Protein AF-0000000080666773 (afdb_homodimer)

Nearest PDB structures (foldseek):
  6b3x-assembly1_A  TM=9.428E-01  e=1.384E-19  Homo sapiens
  8wcb-assembly1_B  TM=8.914E-01  e=7.107E-10  Homo sapiens
  6n9g-assembly1_D  TM=8.809E-01  e=1.109E-08  Mus musculus
  5yzg-assembly1_s  TM=8.608E-01  e=2.035E-07  Homo sapiens
  4lg8-assembly1_A  TM=8.375E-01  e=2.392E-07  Homo sapiens

Structure (mmCIF, N/CA/C/O backbone):
data_AF-0000000080666773-model_v1
#
loop_
_entity.id
_entity.type
_entity.pdbx_description
1 polymer 'Cleavage stimulation factor 50 kDa subunit'
#
loop_
_atom_site.group_PDB
_atom_site.id
_atom_site.type_symbol
_atom_site.label_atom_id
_atom_site.label_alt_id
_atom_site.label_comp_id
_atom_site.label_asym_id
_atom_site.label_entity_id
_atom_site.label_seq_id
_atom_site.pdbx_PDB_ins_code
_atom_site.Cartn_x
_atom_site.Cartn_y
_atom_site.Cartn_z
_atom_site.occupancy
_atom_site.B_iso_or_equiv
_atom_site.auth_seq_id
_atom_site.auth_comp_id
_atom_site.auth_asym_id
_atom_site.auth_atom_id
_atom_site.pdbx_PDB_model_num
ATOM 1 N N . VAL A 1 1 ? -6.68 5.816 0.283 1 89.88 1 VAL A N 1
ATOM 2 C CA . VAL A 1 1 ? -7.398 5.441 1.496 1 89.88 1 VAL A CA 1
ATOM 3 C C . VAL A 1 1 ? -6.543 4.492 2.33 1 89.88 1 VAL A C 1
ATOM 5 O O . VAL A 1 1 ? -5.91 3.578 1.791 1 89.88 1 VAL A O 1
ATOM 8 N N . HIS A 1 2 ? -6.414 4.742 3.605 1 94.5 2 HIS A N 1
ATOM 9 C CA . HIS A 1 2 ? -5.609 3.9 4.48 1 94.5 2 HIS A CA 1
ATOM 10 C C . HIS A 1 2 ? -6.203 3.836 5.883 1 94.5 2 HIS A C 1
ATOM 12 O O . HIS A 1 2 ? -6.629 4.855 6.43 1 94.5 2 HIS A O 1
ATOM 18 N N . TYR A 1 3 ? -6.211 2.594 6.484 1 95.44 3 TYR A N 1
ATOM 19 C CA . TYR A 1 3 ? -6.605 2.418 7.879 1 95.44 3 TYR A CA 1
ATOM 20 C C . TYR A 1 3 ? -5.438 2.713 8.812 1 95.44 3 TYR A C 1
ATOM 22 O O . TYR A 1 3 ? -4.273 2.521 8.445 1 95.44 3 TYR A O 1
ATOM 30 N N . SER A 1 4 ? -5.867 3.168 9.977 1 96.56 4 SER A N 1
ATOM 31 C CA . SER A 1 4 ? -4.891 3.107 11.055 1 96.56 4 SER A CA 1
ATOM 32 C C . SER A 1 4 ? -4.629 1.668 11.484 1 96.56 4 SER A C 1
ATOM 34 O O . SER A 1 4 ? -5.375 0.758 11.117 1 96.56 4 SER A O 1
ATOM 36 N N . GLU A 1 5 ? -3.549 1.467 12.188 1 92.31 5 GLU A N 1
ATOM 37 C CA . GLU A 1 5 ? -3.121 0.115 12.539 1 92.31 5 GLU A CA 1
ATOM 38 C C . GLU A 1 5 ? -4.219 -0.633 13.289 1 92.31 5 GLU A C 1
ATOM 40 O O . GLU A 1 5 ? -4.434 -1.825 13.055 1 92.31 5 GLU A O 1
ATOM 45 N N . ASN A 1 6 ? -4.953 0.018 14.172 1 92.25 6 ASN A N 1
ATOM 46 C CA . ASN A 1 6 ? -5.977 -0.645 14.969 1 92.25 6 ASN A CA 1
ATOM 47 C C . ASN A 1 6 ? -7.355 -0.512 14.328 1 92.25 6 ASN A C 1
ATOM 49 O O . ASN A 1 6 ? -8.367 -0.888 14.93 1 92.25 6 ASN A O 1
ATOM 53 N N . ALA A 1 7 ? -7.438 0.1 13.188 1 92.94 7 ALA A N 1
ATOM 54 C CA . ALA A 1 7 ? -8.625 0.213 12.344 1 92.94 7 ALA A CA 1
ATOM 55 C C . ALA A 1 7 ? -9.672 1.12 12.984 1 92.94 7 ALA A C 1
ATOM 57 O O . ALA A 1 7 ? -10.836 1.103 12.594 1 92.94 7 ALA A O 1
ATOM 58 N N . ARG A 1 8 ? -9.266 1.914 13.945 1 94.25 8 ARG A N 1
ATOM 59 C CA . ARG A 1 8 ? -10.203 2.83 14.586 1 94.25 8 ARG A CA 1
ATOM 60 C C . ARG A 1 8 ? -10.453 4.059 13.719 1 94.25 8 ARG A C 1
ATOM 62 O O . ARG A 1 8 ? -11.484 4.719 13.844 1 94.25 8 ARG A O 1
ATOM 69 N N . LEU A 1 9 ? -9.484 4.328 12.93 1 96.25 9 LEU A N 1
ATOM 70 C CA . LEU A 1 9 ? -9.586 5.441 11.992 1 96.25 9 LEU A CA 1
ATOM 71 C C . LEU A 1 9 ? -9.219 5 10.578 1 96.25 9 LEU A C 1
ATOM 73 O O . LEU A 1 9 ? -8.5 4.008 10.398 1 96.25 9 LEU A O 1
ATOM 77 N N . TYR A 1 10 ? -9.75 5.699 9.594 1 95.75 10 TYR A N 1
ATOM 78 C CA . TYR A 1 10 ? -9.188 5.633 8.25 1 95.75 10 TYR A CA 1
ATOM 79 C C . TYR A 1 10 ? -9.109 7.02 7.629 1 95.75 10 TYR A C 1
ATOM 81 O O . TYR A 1 10 ? -9.789 7.949 8.07 1 95.75 10 TYR A O 1
ATOM 89 N N . VAL A 1 11 ? -8.164 7.199 6.688 1 96.69 11 VAL A N 1
ATOM 90 C CA . VAL A 1 11 ? -7.891 8.484 6.055 1 96.69 11 VAL A CA 1
ATOM 91 C C . VAL A 1 11 ? -8.18 8.398 4.559 1 96.69 11 VAL A C 1
ATOM 93 O O . VAL A 1 11 ? -7.887 7.383 3.922 1 96.69 11 VAL A O 1
ATOM 96 N N . THR A 1 12 ? -8.789 9.383 4.02 1 94.31 12 THR A N 1
ATOM 97 C CA . THR A 1 12 ? -8.992 9.531 2.582 1 94.31 12 THR A CA 1
ATOM 98 C C . THR A 1 12 ? -8.383 10.836 2.082 1 94.31 12 THR A C 1
ATOM 100 O O . THR A 1 12 ? -8.352 11.828 2.811 1 94.31 12 THR A O 1
ATOM 103 N N . ALA A 1 13 ? -7.816 10.758 0.916 1 92.94 13 ALA A N 1
ATOM 104 C CA . ALA A 1 13 ? -7.293 11.945 0.245 1 92.94 13 ALA A CA 1
ATOM 105 C C . ALA A 1 13 ? -7.988 12.172 -1.096 1 92.94 13 ALA A C 1
ATOM 107 O O . ALA A 1 13 ? -8.266 11.219 -1.826 1 92.94 13 ALA A O 1
ATOM 108 N N . SER A 1 14 ? -8.297 13.414 -1.435 1 84.81 14 SER A N 1
ATOM 109 C CA . SER A 1 14 ? -9 13.75 -2.668 1 84.81 14 SER A CA 1
ATOM 110 C C . SER A 1 14 ? -8.086 14.477 -3.648 1 84.81 14 SER A C 1
ATOM 112 O O . SER A 1 14 ? -6.996 14.914 -3.279 1 84.81 14 SER A O 1
ATOM 114 N N . ARG A 1 15 ? -8.508 14.617 -4.844 1 83.06 15 ARG A N 1
ATOM 115 C CA . ARG A 1 15 ? -7.758 15.305 -5.895 1 83.06 15 ARG A CA 1
ATOM 116 C C . ARG A 1 15 ? -7.656 16.797 -5.609 1 83.06 15 ARG A C 1
ATOM 118 O O . ARG A 1 15 ? -6.703 17.453 -6.043 1 83.06 15 ARG A O 1
ATOM 125 N N . ASP A 1 16 ? -8.688 17.281 -4.871 1 82.94 16 ASP A N 1
ATOM 126 C CA . ASP A 1 16 ? -8.672 18.719 -4.559 1 82.94 16 ASP A CA 1
ATOM 127 C C . ASP A 1 16 ? -7.711 19.016 -3.41 1 82.94 16 ASP A C 1
ATOM 129 O O . ASP A 1 16 ? -7.566 20.172 -2.998 1 82.94 16 ASP A O 1
ATOM 133 N N . GLY A 1 17 ? -7.148 18.047 -2.822 1 88.56 17 GLY A N 1
ATOM 134 C CA . GLY A 1 17 ? -6.078 18.234 -1.856 1 88.56 17 GLY A CA 1
ATOM 135 C C . GLY A 1 17 ? -6.547 18.141 -0.417 1 88.56 17 GLY A C 1
ATOM 136 O O . GLY A 1 17 ? -5.777 18.391 0.511 1 88.56 17 GLY A O 1
ATOM 137 N N . ASP A 1 18 ? -7.836 17.766 -0.22 1 92.12 18 ASP A N 1
ATOM 138 C CA . ASP A 1 18 ? -8.305 17.594 1.151 1 92.12 18 ASP A CA 1
ATOM 139 C C . ASP A 1 18 ? -7.961 16.203 1.684 1 92.12 18 ASP A C 1
ATOM 141 O O . ASP A 1 18 ? -8 15.219 0.94 1 92.12 18 ASP A O 1
ATOM 145 N N . VAL A 1 19 ? -7.637 16.234 2.939 1 96.12 19 VAL A N 1
ATOM 146 C CA . VAL A 1 19 ? -7.438 14.992 3.672 1 96.12 19 VAL A CA 1
ATOM 147 C C . VAL A 1 19 ? -8.492 14.867 4.77 1 96.12 19 VAL A C 1
ATOM 149 O O . VAL A 1 19 ? -8.648 15.766 5.598 1 96.12 19 VAL A O 1
ATOM 152 N N . LYS A 1 20 ? -9.219 13.789 4.734 1 95.44 20 LYS A N 1
ATOM 153 C CA . LYS A 1 20 ? -10.289 13.57 5.703 1 95.44 20 LYS A CA 1
ATOM 154 C C . LYS A 1 20 ? -10 12.352 6.574 1 95.44 20 LYS A C 1
ATOM 156 O O . LYS A 1 20 ? -9.508 11.336 6.082 1 95.44 20 LYS A O 1
ATOM 161 N N . ILE A 1 21 ? -10.312 12.5 7.789 1 97.19 21 ILE A N 1
ATOM 162 C CA . ILE A 1 21 ? -10.188 11.422 8.766 1 97.19 21 ILE A CA 1
ATOM 163 C C . ILE A 1 21 ? -11.578 10.945 9.188 1 97.19 21 ILE A C 1
ATOM 165 O O . ILE A 1 21 ? -12.453 11.758 9.508 1 97.19 21 ILE A O 1
ATOM 169 N N . TRP A 1 22 ? -11.719 9.68 9.203 1 96.06 22 TRP A N 1
ATOM 170 C CA . TRP A 1 22 ? -13.008 9.07 9.492 1 96.06 22 TRP A CA 1
ATOM 171 C C . TRP A 1 22 ? -12.906 8.117 10.68 1 96.06 22 TRP A C 1
ATOM 173 O O . TRP A 1 22 ? -11.883 7.441 10.852 1 96.06 22 TRP A O 1
ATOM 183 N N . ASP A 1 23 ? -13.969 8.078 11.43 1 94.75 23 ASP A N 1
ATOM 184 C CA . ASP A 1 23 ? -14.086 7.082 12.492 1 94.75 23 ASP A CA 1
ATOM 185 C C . ASP A 1 23 ? -14.391 5.703 11.914 1 94.75 23 ASP A C 1
ATOM 187 O O . ASP A 1 23 ? -15.352 5.539 11.148 1 94.75 23 ASP A O 1
ATOM 191 N N . GLY A 1 24 ? -13.641 4.719 12.25 1 88.94 24 GLY A N 1
ATOM 192 C CA . GLY A 1 24 ? -13.758 3.389 11.672 1 88.94 24 GLY A CA 1
ATOM 193 C C . GLY A 1 24 ? -14.969 2.625 12.164 1 88.94 24 GLY A C 1
ATOM 194 O O . GLY A 1 24 ? -15.336 1.598 11.594 1 88.94 24 GLY A O 1
ATOM 195 N N . VAL A 1 25 ? -15.547 3.092 13.188 1 86.31 25 VAL A N 1
ATOM 196 C CA . VAL A 1 25 ? -16.703 2.41 13.766 1 86.31 25 VAL A CA 1
ATOM 197 C C . VAL A 1 25 ? -17.984 3.086 13.297 1 86.31 25 VAL A C 1
ATOM 199 O O . VAL A 1 25 ? -18.844 2.443 12.688 1 86.31 25 VAL A O 1
ATOM 202 N N . SER A 1 26 ? -18.109 4.348 13.398 1 88.56 26 SER A N 1
ATOM 203 C CA . SER A 1 26 ? -19.312 5.078 13.047 1 88.56 26 SER A CA 1
ATOM 204 C C . SER A 1 26 ? -19.312 5.492 11.578 1 88.56 26 SER A C 1
ATOM 206 O O . SER A 1 26 ? -20.344 5.879 11.023 1 88.56 26 SER A O 1
ATOM 208 N N . ASN A 1 27 ? -18.078 5.523 11.008 1 88.31 27 ASN A N 1
ATOM 209 C CA . ASN A 1 27 ? -17.828 5.934 9.633 1 88.31 27 ASN A CA 1
ATOM 210 C C . ASN A 1 27 ? -18.172 7.402 9.414 1 88.31 27 ASN A C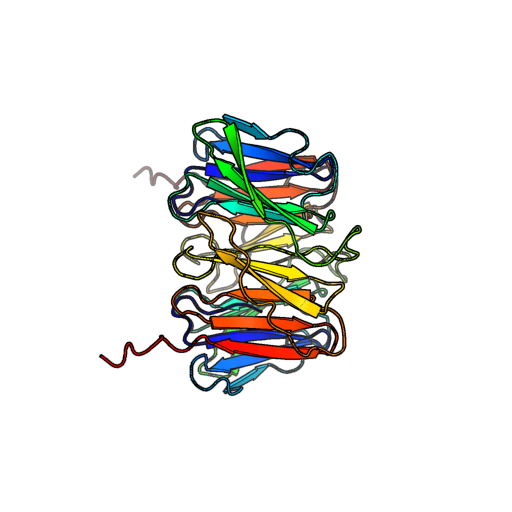 1
ATOM 212 O O . ASN A 1 27 ? -18.562 7.801 8.312 1 88.31 27 ASN A O 1
ATOM 216 N N . ARG A 1 28 ? -18.141 8.172 10.422 1 93.88 28 ARG A N 1
ATOM 217 C CA . ARG A 1 28 ? -18.297 9.617 10.312 1 93.88 28 ARG A CA 1
ATOM 218 C C . ARG A 1 28 ? -16.938 10.297 10.141 1 93.88 28 ARG A C 1
ATOM 220 O O . ARG A 1 28 ? -15.938 9.859 10.719 1 93.88 28 ARG A O 1
ATOM 227 N N . CYS A 1 29 ? -17.062 11.328 9.344 1 94 29 CYS A N 1
ATOM 228 C CA . CYS A 1 29 ? -15.859 12.148 9.211 1 94 29 CYS A CA 1
ATOM 229 C C . CYS A 1 29 ? -15.57 12.906 10.5 1 94 29 CYS A C 1
ATOM 231 O O . CYS A 1 29 ? -16.422 13.648 10.992 1 94 29 CYS A O 1
ATOM 233 N N . VAL A 1 30 ? -14.375 12.766 11.086 1 95.69 30 VAL A N 1
ATOM 234 C CA . VAL A 1 30 ? -14.094 13.359 12.391 1 95.69 30 VAL A CA 1
ATOM 235 C C . VAL A 1 30 ? -13.148 14.547 12.227 1 95.69 30 VAL A C 1
ATOM 237 O O . VAL A 1 30 ? -13.055 15.406 13.109 1 95.69 30 VAL A O 1
ATOM 240 N N . GLU A 1 31 ? -12.398 14.586 11.164 1 95.38 31 GLU A N 1
ATOM 241 C CA . GLU A 1 31 ? -11.469 15.688 10.914 1 95.38 31 GLU A CA 1
ATOM 242 C C . GLU A 1 31 ? -11.227 15.883 9.422 1 95.38 31 GLU A C 1
ATOM 244 O O . GLU A 1 31 ? -11.266 14.922 8.648 1 95.38 31 GLU A O 1
ATOM 249 N N . THR A 1 32 ? -11.062 17.141 9.016 1 94.56 32 THR A N 1
ATOM 250 C CA . THR A 1 32 ? -10.688 17.469 7.648 1 94.56 32 THR A CA 1
ATOM 251 C C . THR A 1 32 ? -9.523 18.453 7.629 1 94.56 32 THR A C 1
ATOM 253 O O . THR A 1 32 ? -9.57 19.484 8.289 1 94.56 32 THR A O 1
ATOM 256 N N . PHE A 1 33 ? -8.477 18.062 6.965 1 95.44 33 PHE A N 1
ATOM 257 C CA . PHE A 1 33 ? -7.406 19 6.625 1 95.44 33 PHE A CA 1
ATOM 258 C C . PHE A 1 33 ? -7.617 19.578 5.234 1 95.44 33 PHE A C 1
ATOM 260 O O . PHE A 1 33 ? -7.312 18.922 4.23 1 95.44 33 PHE A O 1
ATOM 267 N N . MET A 1 34 ? -8.07 20.812 5.211 1 92.81 34 MET A N 1
ATOM 268 C CA . MET A 1 34 ? -8.406 21.453 3.939 1 92.81 34 MET A CA 1
ATOM 269 C C . MET A 1 34 ? -7.148 21.891 3.197 1 92.81 34 MET A C 1
ATOM 271 O O . MET A 1 34 ? -6.219 22.422 3.807 1 92.81 34 MET A O 1
ATOM 275 N N . ARG A 1 35 ? -7.203 21.641 1.894 1 92.69 35 ARG A N 1
ATOM 276 C CA . ARG A 1 35 ? -6.09 22.031 1.038 1 92.69 35 ARG A CA 1
ATOM 277 C C . ARG A 1 35 ? -4.754 21.719 1.694 1 92.69 35 ARG A C 1
ATOM 279 O O . A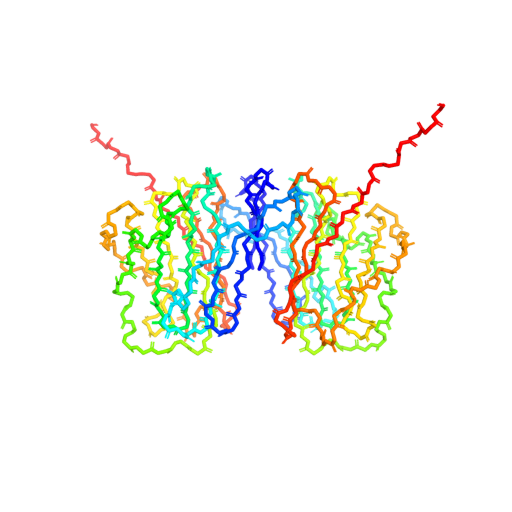RG A 1 35 ? -3.891 22.594 1.81 1 92.69 35 ARG A O 1
ATOM 286 N N . ALA A 1 36 ? -4.613 20.469 2.141 1 94.81 36 ALA A N 1
ATOM 287 C CA . ALA A 1 36 ? -3.463 20.031 2.926 1 94.81 36 ALA A CA 1
ATOM 288 C C . ALA A 1 36 ? -2.158 20.312 2.188 1 94.81 36 ALA A C 1
ATOM 290 O O . ALA A 1 36 ? -1.108 20.484 2.812 1 94.81 36 ALA A O 1
ATOM 291 N N . HIS A 1 37 ? -2.244 20.344 0.895 1 93.38 37 HIS A N 1
ATOM 292 C CA . HIS A 1 37 ? -1.086 20.656 0.069 1 93.38 37 HIS A CA 1
ATOM 293 C C . HIS A 1 37 ? -1.389 21.812 -0.881 1 93.38 37 HIS A C 1
ATOM 295 O O . HIS A 1 37 ? -1.044 21.766 -2.064 1 93.38 37 HIS A O 1
ATOM 301 N N . ASP A 1 38 ? -2.1 22.797 -0.385 1 91.25 38 ASP A N 1
ATOM 302 C CA . ASP A 1 38 ? -2.408 24.062 -1.062 1 91.25 38 ASP A CA 1
ATOM 303 C C . ASP A 1 38 ? -3.084 23.812 -2.408 1 91.25 38 ASP A C 1
ATOM 305 O O . ASP A 1 38 ? -2.758 24.453 -3.404 1 91.25 38 ASP A O 1
ATOM 309 N N . GLY A 1 39 ? -3.873 22.766 -2.459 1 89.94 39 GLY A N 1
ATOM 310 C CA . GLY A 1 39 ? -4.664 22.484 -3.645 1 89.94 39 GLY A CA 1
ATOM 311 C C . GLY A 1 39 ? -4.023 21.469 -4.566 1 89.94 39 GLY A C 1
ATOM 312 O O . GLY A 1 39 ? -4.668 20.969 -5.492 1 89.94 39 GLY A O 1
ATOM 313 N N . SER A 1 40 ? -2.756 21.188 -4.371 1 90.06 40 SER A N 1
ATOM 314 C CA . SER A 1 40 ? -2.104 20.141 -5.156 1 90.06 40 SER A CA 1
ATOM 315 C C . SER A 1 40 ? -2.656 18.766 -4.809 1 90.06 40 SER A C 1
ATOM 317 O O . SER A 1 40 ? -3.033 18.5 -3.662 1 90.06 40 SER A O 1
ATOM 319 N N . PRO A 1 41 ? -2.768 17.859 -5.793 1 90.69 41 PRO A N 1
ATOM 320 C CA . PRO A 1 41 ? -3.219 16.5 -5.492 1 90.69 41 PRO A CA 1
ATOM 321 C C . PRO A 1 41 ? -2.348 15.812 -4.441 1 90.69 41 PRO A C 1
ATOM 323 O O . PRO A 1 41 ? -1.125 15.977 -4.441 1 90.69 41 PRO A O 1
ATOM 326 N N . ILE A 1 42 ? -3.053 15.016 -3.615 1 93.12 42 ILE A N 1
ATOM 327 C CA . ILE A 1 42 ? -2.371 14.242 -2.584 1 93.12 42 ILE A CA 1
ATOM 328 C C . ILE A 1 42 ? -1.87 12.93 -3.176 1 93.12 42 ILE A C 1
ATOM 330 O O . ILE A 1 42 ? -2.6 12.25 -3.902 1 93.12 42 ILE A O 1
ATOM 334 N N . CYS A 1 43 ? -0.625 12.578 -2.91 1 91.75 43 CYS A N 1
ATOM 335 C CA . CYS A 1 43 ? -0.041 11.328 -3.387 1 91.75 43 CYS A CA 1
ATOM 336 C C . CYS A 1 43 ? -0.195 10.227 -2.35 1 91.75 43 CYS A C 1
ATOM 338 O O . CYS A 1 43 ? -0.421 9.07 -2.699 1 91.75 43 CYS A O 1
ATOM 340 N N . SER A 1 44 ? -0.069 10.562 -1.173 1 94.06 44 SER A N 1
ATOM 341 C CA . SER A 1 44 ? -0.224 9.57 -0.114 1 94.06 44 SER A CA 1
ATOM 342 C C . SER A 1 44 ? -0.661 10.219 1.194 1 94.06 44 SER A C 1
ATOM 344 O O . SER A 1 44 ? -0.378 11.398 1.434 1 94.06 44 SER A O 1
ATOM 346 N N . ALA A 1 45 ? -1.384 9.508 2 1 96.69 45 ALA A N 1
ATOM 347 C CA . ALA A 1 45 ? -1.804 9.836 3.359 1 96.69 45 ALA A CA 1
ATOM 348 C C . ALA A 1 45 ? -1.836 8.594 4.242 1 96.69 45 ALA A C 1
ATOM 350 O O . ALA A 1 45 ? -2.566 7.641 3.959 1 96.69 45 ALA A O 1
ATOM 351 N N . LYS A 1 46 ? -1.035 8.594 5.234 1 96.69 46 LYS A N 1
ATOM 352 C CA . LYS A 1 46 ? -0.944 7.414 6.09 1 96.69 46 LYS A CA 1
ATOM 353 C C . LYS A 1 46 ? -0.788 7.809 7.555 1 96.69 46 LYS A C 1
ATOM 355 O O . LYS A 1 46 ? -0.129 8.805 7.867 1 96.69 46 LYS A O 1
ATOM 360 N N . PHE A 1 47 ? -1.327 6.941 8.414 1 97.69 47 PHE A N 1
ATOM 361 C CA . PHE A 1 47 ? -1.197 7.148 9.852 1 97.69 47 PHE A CA 1
ATOM 362 C C . PHE A 1 47 ? 0.179 6.715 10.344 1 97.69 47 PHE A C 1
ATOM 364 O O . PHE A 1 47 ? 0.774 5.785 9.789 1 97.69 47 PHE A O 1
ATOM 371 N N . THR A 1 48 ? 0.632 7.41 11.375 1 97.62 48 THR A N 1
ATOM 372 C CA . THR A 1 48 ? 1.672 6.789 12.188 1 97.62 48 THR A CA 1
ATOM 373 C C . THR A 1 48 ? 1.132 5.555 12.906 1 97.62 48 THR A C 1
ATOM 375 O O . THR A 1 48 ? -0.083 5.363 12.992 1 97.62 48 THR A O 1
ATOM 378 N N . LYS A 1 49 ? 2.012 4.75 13.398 1 95.19 49 LYS A N 1
ATOM 379 C CA . LYS A 1 49 ? 1.629 3.506 14.055 1 95.19 49 LYS A CA 1
ATOM 380 C C . LYS A 1 49 ? 0.739 3.773 15.266 1 95.19 49 LYS A C 1
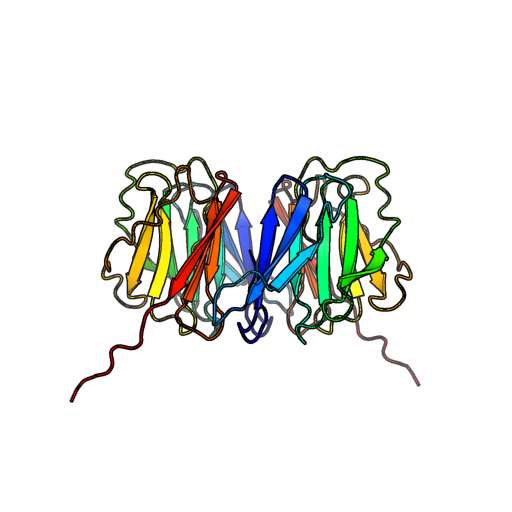ATOM 382 O O . LYS A 1 49 ? -0.206 3.025 15.523 1 95.19 49 LYS A O 1
ATOM 387 N N . ASN A 1 50 ? 0.99 4.781 15.992 1 95.38 50 ASN A N 1
ATOM 388 C CA . ASN A 1 50 ? 0.23 5.09 17.203 1 95.38 50 ASN A CA 1
ATOM 389 C C . ASN A 1 50 ? -1.088 5.785 16.875 1 95.38 50 ASN A C 1
ATOM 391 O O . ASN A 1 50 ? -1.889 6.059 17.766 1 95.38 50 ASN A O 1
ATOM 395 N N . GLY A 1 51 ? -1.276 6.137 15.617 1 96.06 51 GLY A N 1
ATOM 396 C CA . GLY A 1 51 ? -2.543 6.68 15.148 1 96.06 51 GLY A CA 1
ATOM 397 C C . GLY A 1 51 ? -2.723 8.148 15.492 1 96.06 51 GLY A C 1
ATOM 398 O O . GLY A 1 51 ? -3.816 8.695 15.336 1 96.06 51 GLY A O 1
ATOM 399 N N . LYS A 1 52 ? -1.688 8.852 15.891 1 96.62 52 LYS A N 1
ATOM 400 C CA . LYS A 1 52 ? -1.818 10.219 16.375 1 96.62 52 LYS A CA 1
ATOM 401 C C . LYS A 1 52 ? -1.501 11.219 15.258 1 96.62 52 LYS A C 1
ATOM 403 O O . LYS A 1 52 ? -1.872 12.391 15.352 1 96.62 52 LYS A O 1
ATOM 408 N N . TYR A 1 53 ? -0.769 10.812 14.273 1 97.56 53 TYR A N 1
ATOM 409 C CA . TYR A 1 53 ? -0.333 11.711 13.211 1 97.56 53 TYR A CA 1
ATOM 410 C C . TYR A 1 53 ? -0.613 11.117 11.836 1 97.56 53 TYR A C 1
ATOM 412 O O . TYR A 1 53 ? -0.769 9.898 11.703 1 97.56 53 TYR A O 1
ATOM 420 N N . ILE A 1 54 ? -0.662 11.977 10.844 1 98.06 54 ILE A N 1
ATOM 421 C CA . ILE A 1 54 ? -0.794 11.586 9.445 1 98.06 54 ILE A CA 1
ATOM 422 C C . ILE A 1 54 ? 0.353 12.18 8.633 1 98.06 54 ILE A C 1
ATOM 424 O O . ILE A 1 54 ? 0.632 13.383 8.727 1 98.06 54 ILE A O 1
ATOM 428 N N . LEU A 1 55 ? 1.029 11.344 7.93 1 97.88 55 LEU A N 1
ATOM 429 C CA . LEU A 1 55 ? 2.045 11.773 6.973 1 97.88 55 LEU A CA 1
ATOM 430 C C . LEU A 1 55 ? 1.454 11.898 5.574 1 97.88 55 LEU A C 1
ATOM 432 O O . LEU A 1 55 ? 0.883 10.938 5.051 1 97.88 55 LEU A O 1
ATOM 436 N N . THR A 1 56 ? 1.529 13.055 4.984 1 96.62 56 THR A N 1
ATOM 437 C CA . THR A 1 56 ? 1.009 13.242 3.633 1 96.62 56 THR A CA 1
ATOM 438 C C . THR A 1 56 ? 2.125 13.648 2.674 1 96.62 56 THR A C 1
ATOM 440 O O . THR A 1 56 ? 3.109 14.266 3.086 1 96.62 56 THR A O 1
ATOM 443 N N . SER A 1 57 ? 2.041 13.227 1.494 1 93.94 57 SER A N 1
ATOM 444 C CA . SER A 1 57 ? 2.852 13.727 0.387 1 93.94 57 SER A CA 1
ATOM 445 C C . SER A 1 57 ? 1.979 14.203 -0.766 1 93.94 57 SER A C 1
ATOM 447 O O . SER A 1 57 ? 0.878 13.695 -0.975 1 93.94 57 SER A O 1
ATOM 449 N N . GLY A 1 58 ? 2.469 15.195 -1.516 1 91.31 58 GLY A N 1
ATOM 450 C CA . GLY A 1 58 ? 1.721 15.758 -2.629 1 91.31 58 GLY A CA 1
ATOM 451 C C . GLY A 1 58 ? 2.543 15.883 -3.896 1 91.31 58 GLY A C 1
ATOM 452 O O . GLY A 1 58 ? 3.76 15.695 -3.875 1 91.31 58 GLY A O 1
ATOM 453 N N . MET A 1 59 ? 1.809 16.203 -4.949 1 89.12 59 MET A N 1
ATOM 454 C CA . MET A 1 59 ? 2.459 16.438 -6.234 1 89.12 59 MET A CA 1
ATOM 455 C C . MET A 1 59 ? 3.299 17.703 -6.191 1 89.12 59 MET A C 1
ATOM 457 O O . MET A 1 59 ? 4.102 17.953 -7.094 1 89.12 59 MET A O 1
ATOM 461 N N . ASP A 1 60 ? 3.176 18.5 -5.16 1 86.31 60 ASP A N 1
ATOM 462 C CA . ASP A 1 60 ? 4.016 19.672 -4.941 1 86.31 60 ASP A CA 1
ATOM 463 C C . ASP A 1 60 ? 5.387 19.281 -4.402 1 86.31 60 ASP A C 1
ATOM 465 O O . ASP A 1 60 ? 6.227 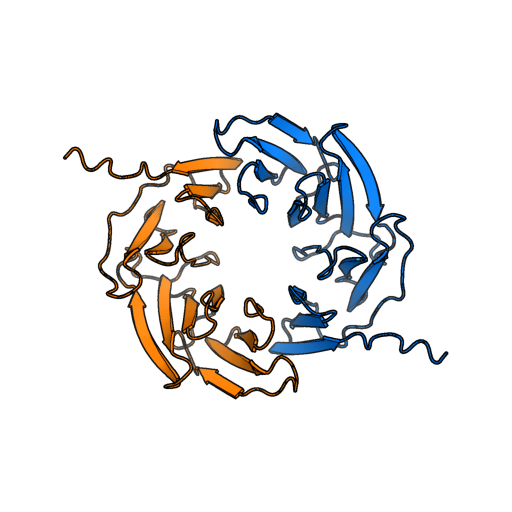20.141 -4.133 1 86.31 60 ASP A O 1
ATOM 469 N N . CYS A 1 61 ? 5.66 18 -4.16 1 88.06 61 CYS A N 1
ATOM 470 C CA . CYS A 1 61 ? 6.922 17.438 -3.693 1 88.06 61 CYS A CA 1
ATOM 471 C C . CYS A 1 61 ? 7.168 17.797 -2.232 1 88.06 61 CYS A C 1
ATOM 473 O O . CYS A 1 61 ? 8.32 17.891 -1.799 1 88.06 61 CYS A O 1
ATOM 475 N N . ILE A 1 62 ? 6.141 18.016 -1.554 1 90.94 62 ILE A N 1
ATOM 476 C CA . ILE A 1 62 ? 6.238 18.344 -0.136 1 90.94 62 ILE A CA 1
ATOM 477 C C . ILE A 1 62 ? 5.652 17.203 0.698 1 90.94 62 ILE A C 1
ATOM 479 O O . ILE A 1 62 ? 4.629 16.625 0.334 1 90.94 62 ILE A O 1
ATOM 483 N N . VAL A 1 63 ? 6.34 16.938 1.775 1 94.5 63 VAL A N 1
ATOM 484 C CA . VAL A 1 63 ? 5.836 16 2.768 1 94.5 63 VAL A CA 1
ATOM 485 C C . VAL A 1 63 ? 5.477 16.75 4.051 1 94.5 63 VAL A C 1
ATOM 487 O O . VAL A 1 63 ? 6.223 17.625 4.492 1 94.5 63 VAL A O 1
ATOM 490 N N . LYS A 1 64 ? 4.355 16.422 4.559 1 96.19 64 LYS A N 1
ATOM 491 C CA . LYS A 1 64 ? 3.885 17.094 5.762 1 96.19 64 LYS A CA 1
ATOM 492 C C . LYS A 1 64 ? 3.436 16.094 6.82 1 96.19 64 LYS A C 1
ATOM 494 O O . LYS A 1 64 ? 2.906 15.031 6.488 1 96.19 64 LYS A O 1
ATOM 499 N N . LEU A 1 65 ? 3.658 16.484 8.047 1 97.88 65 LEU A N 1
ATOM 500 C CA . LEU A 1 65 ? 3.15 15.75 9.195 1 97.88 65 LEU A CA 1
ATOM 501 C C . LEU A 1 65 ? 2.049 16.531 9.906 1 97.88 65 LEU A C 1
ATOM 503 O O . LEU A 1 65 ? 2.258 17.672 10.312 1 97.88 65 LEU A O 1
ATOM 507 N N . TRP A 1 66 ? 0.927 15.898 10.055 1 98 66 TRP A N 1
ATOM 508 C CA . TRP A 1 66 ? -0.244 16.516 10.672 1 98 66 TRP A CA 1
ATOM 509 C C . TRP A 1 66 ? -0.544 15.883 12.023 1 98 66 TRP A C 1
ATOM 511 O O . TRP A 1 66 ? -0.475 14.656 12.172 1 98 66 TRP A O 1
ATOM 521 N N . GLU A 1 67 ? -0.908 16.672 12.984 1 97.56 67 GLU A N 1
ATOM 522 C CA . GLU A 1 67 ? -1.336 16.172 14.289 1 97.56 67 GLU A CA 1
ATOM 523 C C . GLU A 1 67 ? -2.857 16.172 14.406 1 97.56 67 GLU A C 1
ATOM 525 O O . GLU A 1 67 ? -3.506 17.203 14.219 1 97.56 67 GLU A O 1
ATOM 530 N N . LEU A 1 68 ? -3.398 15.039 14.781 1 96.94 68 LEU A N 1
ATOM 531 C CA . LEU A 1 68 ? -4.848 14.875 14.781 1 96.94 68 LEU A CA 1
ATOM 532 C C . LEU A 1 68 ? -5.48 15.617 15.953 1 96.94 68 LEU A C 1
ATOM 534 O O . LEU A 1 68 ? -6.535 16.234 15.812 1 96.94 68 LEU A O 1
ATOM 538 N N . SER A 1 69 ? -4.852 15.539 17.078 1 95.69 69 SER A N 1
ATOM 539 C CA . SER A 1 69 ? -5.441 16.109 18.281 1 95.69 69 SER A CA 1
ATOM 540 C C . SER A 1 69 ? -5.59 17.625 18.172 1 95.69 69 SER A C 1
ATOM 542 O O . SER A 1 69 ? -6.523 18.203 18.719 1 95.69 69 SER A O 1
ATOM 544 N N . THR A 1 70 ? -4.73 18.297 17.406 1 95 70 THR A N 1
ATOM 545 C CA . THR A 1 70 ? -4.758 19.75 17.297 1 95 70 THR A CA 1
ATOM 546 C C . THR A 1 70 ? -5.246 20.188 15.922 1 95 70 THR A C 1
ATOM 548 O O . THR A 1 70 ? -5.48 21.375 15.68 1 95 70 THR A O 1
ATOM 551 N N . ASN A 1 71 ? -5.402 19.203 15.008 1 92.88 71 ASN A N 1
ATOM 552 C CA . ASN A 1 71 ? -5.812 19.469 13.625 1 92.88 71 ASN A CA 1
ATOM 553 C C . ASN A 1 71 ? -4.883 20.469 12.945 1 92.88 71 ASN A C 1
ATOM 555 O O . ASN A 1 71 ? -5.344 21.391 12.289 1 92.88 71 ASN A O 1
ATOM 559 N N . ARG A 1 72 ? -3.578 20.344 13.156 1 94.88 72 ARG A N 1
ATOM 560 C CA . ARG A 1 72 ? -2.607 21.266 12.578 1 94.88 72 ARG A CA 1
ATOM 561 C C . ARG A 1 72 ? -1.47 20.516 11.898 1 94.88 72 ARG A C 1
ATOM 563 O O . ARG A 1 72 ? -1.164 19.375 12.266 1 94.88 72 ARG A O 1
ATOM 570 N N . CYS A 1 73 ? -0.948 21.234 10.93 1 96.69 73 CYS A N 1
ATOM 571 C CA . CYS A 1 73 ? 0.301 20.75 10.359 1 96.69 73 CYS A CA 1
ATOM 572 C C . CYS A 1 73 ? 1.461 20.953 11.32 1 96.69 73 CYS A C 1
ATOM 574 O O . CYS A 1 73 ? 1.8 22.078 11.672 1 96.69 73 CYS A O 1
ATOM 576 N N . LEU A 1 74 ? 2.041 19.922 11.781 1 96.69 74 LEU A N 1
ATOM 577 C CA . LEU A 1 74 ? 3.092 19.984 12.797 1 96.69 74 LEU A CA 1
ATOM 578 C C . LEU A 1 74 ? 4.453 20.219 12.148 1 96.69 74 LEU A C 1
ATOM 580 O O . LEU A 1 74 ? 5.258 21 12.648 1 96.69 74 LEU A O 1
ATOM 584 N N . ILE A 1 75 ? 4.77 19.547 11.086 1 96.12 75 ILE A N 1
ATOM 585 C CA . ILE A 1 75 ? 6.078 19.625 10.445 1 96.12 75 ILE A CA 1
ATOM 586 C C . ILE A 1 75 ? 5.902 19.641 8.922 1 96.12 75 ILE A C 1
ATOM 588 O O . ILE A 1 75 ? 5.066 18.922 8.375 1 96.12 75 ILE A O 1
ATOM 592 N N . VAL A 1 76 ? 6.621 20.484 8.242 1 94.44 76 VAL A N 1
ATOM 593 C CA . VAL A 1 76 ? 6.801 20.453 6.797 1 94.44 76 VAL A CA 1
ATOM 594 C C . VAL A 1 76 ? 8.219 20 6.461 1 94.44 76 VAL A C 1
ATOM 596 O O . VAL A 1 76 ? 9.195 20.625 6.875 1 94.44 76 VAL A O 1
ATOM 599 N N . TYR A 1 77 ? 8.289 18.859 5.816 1 92.25 77 TYR A N 1
ATOM 600 C CA . TYR A 1 77 ? 9.586 18.359 5.383 1 92.25 77 TYR A CA 1
ATOM 601 C C . TYR A 1 77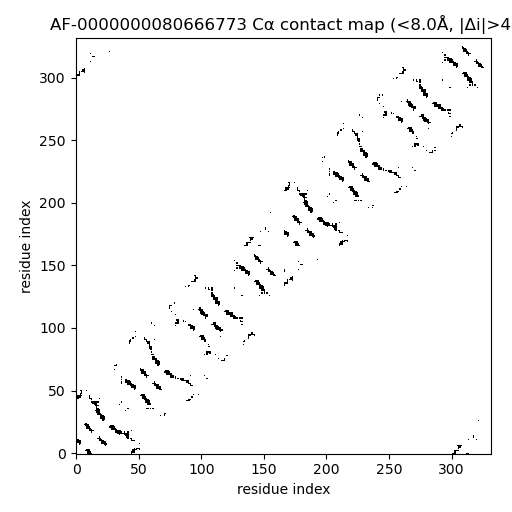 ? 9.961 18.906 4.016 1 92.25 77 TYR A C 1
ATOM 603 O O . TYR A 1 77 ? 9.383 18.516 2.998 1 92.25 77 TYR A O 1
ATOM 611 N N . THR A 1 78 ? 10.797 19.922 4.059 1 77.94 78 THR A N 1
ATOM 612 C CA . THR A 1 78 ? 11.156 20.594 2.82 1 77.94 78 THR A CA 1
ATOM 613 C C . THR A 1 78 ? 12.562 20.219 2.373 1 77.94 78 THR A C 1
ATOM 615 O O . THR A 1 78 ? 13.344 19.688 3.164 1 77.94 78 THR A O 1
ATOM 618 N N . GLY A 1 79 ? 12.836 20.516 1.165 1 65.31 79 GLY A N 1
ATOM 619 C CA . GLY A 1 79 ? 14.195 20.359 0.667 1 65.31 79 GLY A CA 1
ATOM 620 C C . GLY A 1 79 ? 14.359 19.203 -0.297 1 65.31 79 GLY A C 1
ATOM 621 O O . GLY A 1 79 ? 15.477 18.844 -0.661 1 65.31 79 GLY A O 1
ATOM 622 N N . ALA A 1 80 ? 13.336 18.453 -0.319 1 61.88 80 ALA A N 1
ATOM 623 C CA . ALA A 1 80 ? 13.484 17.625 -1.504 1 61.88 80 ALA A CA 1
ATOM 624 C C . ALA A 1 80 ? 13.758 18.469 -2.744 1 61.88 80 ALA A C 1
ATOM 626 O O . ALA A 1 80 ? 13.391 19.641 -2.797 1 61.88 80 ALA A O 1
ATOM 627 N N . GLY A 1 81 ? 14.945 18.5 -3.262 1 57.84 81 GLY A N 1
ATOM 628 C CA . GLY A 1 81 ? 15.477 19.328 -4.332 1 57.84 81 GLY A CA 1
ATOM 629 C C . GLY A 1 81 ? 14.414 19.844 -5.277 1 57.84 81 GLY A C 1
ATOM 630 O O . GLY A 1 81 ? 14.719 20.578 -6.219 1 57.84 81 GLY A O 1
ATOM 631 N N . ALA A 1 82 ? 13.25 19.281 -5.332 1 53.94 82 ALA A N 1
ATOM 632 C CA . ALA A 1 82 ? 12.484 19.672 -6.516 1 53.94 82 ALA A CA 1
ATOM 633 C C . ALA A 1 82 ? 11.68 20.938 -6.258 1 53.94 82 ALA A C 1
ATOM 635 O O . ALA A 1 82 ? 10.836 20.984 -5.359 1 53.94 82 ALA A O 1
ATOM 636 N N . THR A 1 83 ? 12.344 21.969 -6.516 1 56.06 83 THR A N 1
ATOM 637 C CA . THR A 1 83 ? 11.57 23.141 -6.91 1 56.06 83 THR A CA 1
ATOM 638 C C . THR A 1 83 ? 10.719 22.844 -8.141 1 56.06 83 THR A C 1
ATOM 640 O O . THR A 1 83 ? 11.219 22.328 -9.141 1 56.06 83 THR A O 1
ATOM 643 N N . GLY A 1 84 ? 9.461 22.422 -7.98 1 60.56 84 GLY A N 1
ATOM 644 C CA . GLY A 1 84 ? 8.477 22.219 -9.031 1 60.56 84 GLY A CA 1
ATOM 645 C C . GLY A 1 84 ? 7.73 20.906 -8.898 1 60.56 84 GLY A C 1
ATOM 646 O O . GLY A 1 84 ? 8.094 20.062 -8.078 1 60.56 84 GLY A O 1
ATOM 647 N N . GLY A 1 85 ? 6.527 20.734 -9.469 1 68.94 85 GLY A N 1
ATOM 648 C CA . GLY A 1 85 ? 5.547 19.672 -9.484 1 68.94 85 GLY A CA 1
ATOM 649 C C . GLY A 1 85 ? 6.113 18.344 -9.969 1 68.94 85 GLY A C 1
ATOM 650 O O . GLY A 1 85 ? 7.113 18.312 -10.688 1 68.94 85 GLY A O 1
ATOM 651 N N . MET A 1 86 ? 5.883 17.219 -9.32 1 78.06 86 MET A N 1
ATOM 652 C CA . MET A 1 86 ? 6.215 15.867 -9.766 1 78.06 86 MET A CA 1
ATOM 653 C C . MET A 1 86 ? 5.305 15.43 -10.906 1 78.06 86 MET A C 1
ATOM 655 O O . MET A 1 86 ? 4.184 15.93 -11.047 1 78.06 86 MET A O 1
ATOM 659 N N . GLU A 1 87 ? 5.953 14.641 -11.812 1 82.06 87 GLU A N 1
ATOM 660 C CA . GLU A 1 87 ? 5.148 14.07 -12.883 1 82.06 87 GLU A CA 1
ATOM 661 C C . GLU A 1 87 ? 4.43 12.805 -12.422 1 82.06 87 GLU A C 1
ATOM 663 O O . GLU A 1 87 ? 3.381 12.453 -12.969 1 82.06 87 GLU A O 1
ATOM 668 N N . ASN A 1 88 ? 5.066 12.234 -11.492 1 82.75 88 ASN A N 1
ATOM 669 C CA . ASN A 1 88 ? 4.504 10.977 -11.016 1 82.75 88 ASN A CA 1
ATOM 670 C C . ASN A 1 88 ? 4.164 11.039 -9.531 1 82.75 88 ASN A C 1
ATOM 672 O O . ASN A 1 88 ? 4.809 11.758 -8.773 1 82.75 88 ASN A O 1
ATOM 676 N N . LEU A 1 89 ? 3.1 10.25 -9.203 1 82.31 89 LEU A N 1
ATOM 677 C CA . LEU A 1 89 ? 2.734 10.156 -7.797 1 82.31 89 LEU A CA 1
ATOM 678 C C . LEU A 1 89 ? 3.816 9.422 -7.004 1 82.31 89 LEU A C 1
ATOM 680 O O . LEU A 1 89 ? 4.258 8.344 -7.398 1 82.31 89 LEU A O 1
ATOM 684 N N . GLN A 1 90 ? 4.297 10.125 -5.922 1 88.06 90 GLN A N 1
ATOM 685 C CA . GLN A 1 90 ? 5.27 9.492 -5.031 1 88.06 90 GLN A CA 1
ATOM 686 C C . GLN A 1 90 ? 4.738 9.414 -3.604 1 88.06 90 GLN A C 1
ATOM 688 O O . GLN A 1 90 ? 4.18 10.383 -3.088 1 88.06 90 GLN A O 1
ATOM 693 N N . ASN A 1 91 ? 4.926 8.258 -3.059 1 91.94 91 ASN A N 1
ATOM 694 C CA . ASN A 1 91 ? 4.504 8.062 -1.675 1 91.94 91 ASN A CA 1
ATOM 695 C C . ASN A 1 91 ? 5.629 8.383 -0.695 1 91.94 91 ASN A C 1
ATOM 697 O O . ASN A 1 91 ? 6.793 8.078 -0.961 1 91.94 91 ASN A O 1
ATOM 701 N N . ALA A 1 92 ? 5.289 9.008 0.399 1 94.56 92 ALA A N 1
ATOM 702 C CA . ALA A 1 92 ? 6.188 9.156 1.54 1 94.56 92 ALA A CA 1
ATOM 703 C C . ALA A 1 92 ? 5.941 8.062 2.578 1 94.56 92 ALA A C 1
ATOM 705 O O . ALA A 1 92 ? 4.836 7.527 2.678 1 94.56 92 ALA A O 1
ATOM 706 N N . SER A 1 93 ? 6.957 7.75 3.277 1 95.75 93 SER A N 1
ATOM 707 C CA . SER A 1 93 ? 6.809 6.73 4.312 1 95.75 93 SER A CA 1
ATOM 708 C C . SER A 1 93 ? 7.766 6.977 5.473 1 95.75 93 SER A C 1
ATOM 710 O O . SER A 1 93 ? 8.836 7.566 5.289 1 95.75 93 SER A O 1
ATOM 712 N N . PHE A 1 94 ? 7.332 6.477 6.629 1 96.75 94 PHE A N 1
ATOM 713 C CA . PHE A 1 94 ? 8.266 6.336 7.738 1 96.75 94 PHE A CA 1
ATOM 714 C C . PHE A 1 94 ? 9.148 5.109 7.555 1 96.75 94 PHE A C 1
ATOM 716 O O . PHE A 1 94 ? 8.766 4.16 6.867 1 96.75 94 PHE A O 1
ATOM 723 N N . ASN A 1 95 ? 10.289 5.219 8.148 1 95.44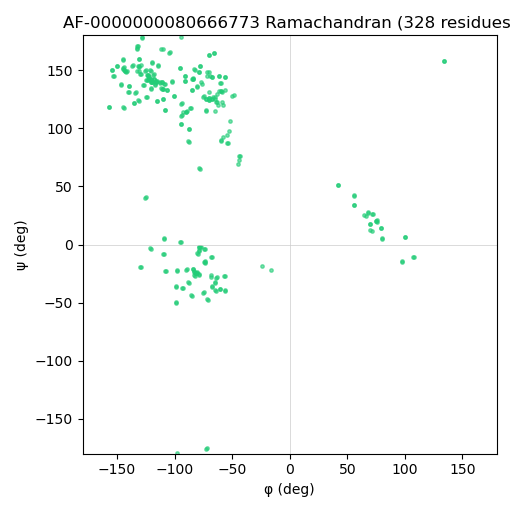 95 ASN A N 1
ATOM 724 C CA . ASN A 1 95 ? 11.047 3.98 8.297 1 95.44 95 ASN A CA 1
ATOM 725 C C . ASN A 1 95 ? 10.414 3.061 9.336 1 95.44 95 ASN A C 1
ATOM 727 O O . ASN A 1 95 ? 9.344 3.359 9.867 1 95.44 95 ASN A O 1
ATOM 731 N N . HIS A 1 96 ? 11.039 1.906 9.672 1 94.31 96 HIS A N 1
ATOM 732 C CA . HIS A 1 96 ? 10.438 0.814 10.43 1 94.31 96 HIS A CA 1
ATOM 733 C C . HIS A 1 96 ? 10.109 1.247 11.852 1 94.31 96 HIS A C 1
ATOM 735 O O . HIS A 1 96 ? 9.156 0.749 12.453 1 94.31 96 HIS A O 1
ATOM 741 N N . ASN A 1 97 ? 10.891 2.133 12.438 1 95 97 ASN A N 1
ATOM 742 C CA . ASN A 1 97 ? 10.641 2.584 13.805 1 95 97 ASN A CA 1
ATOM 743 C C . ASN A 1 97 ? 10.141 4.027 13.844 1 95 97 ASN A C 1
ATOM 745 O O . ASN A 1 97 ? 10.07 4.637 14.906 1 95 97 ASN A O 1
ATOM 749 N N . GLU A 1 98 ? 9.891 4.656 12.695 1 96.69 98 GLU A N 1
ATOM 750 C CA . GLU A 1 98 ? 9.281 5.965 12.477 1 96.69 98 GLU A CA 1
ATOM 751 C C . GLU A 1 98 ? 10.195 7.086 12.969 1 96.69 98 GLU A C 1
ATOM 753 O O . GLU A 1 98 ? 9.727 8.172 13.305 1 96.69 98 GLU A O 1
ATOM 758 N N . ASP A 1 99 ? 11.523 6.805 12.953 1 95.19 99 ASP A N 1
ATOM 759 C CA . ASP A 1 99 ? 12.516 7.82 13.297 1 95.19 99 ASP A CA 1
ATOM 760 C C . ASP A 1 99 ? 12.789 8.742 12.109 1 95.19 99 ASP A C 1
ATOM 762 O O . ASP A 1 99 ? 13.25 9.867 12.281 1 95.19 99 ASP A O 1
ATOM 766 N N . TYR A 1 100 ? 12.523 8.258 10.953 1 95.19 100 TYR A N 1
ATOM 767 C CA . TYR A 1 100 ? 12.82 9.008 9.742 1 95.19 100 TYR A CA 1
ATOM 768 C C . TYR A 1 100 ? 11.633 9.008 8.789 1 95.19 100 TYR A C 1
ATOM 770 O O . TYR A 1 100 ? 10.852 8.047 8.766 1 95.19 100 TYR A O 1
ATOM 778 N N . VAL A 1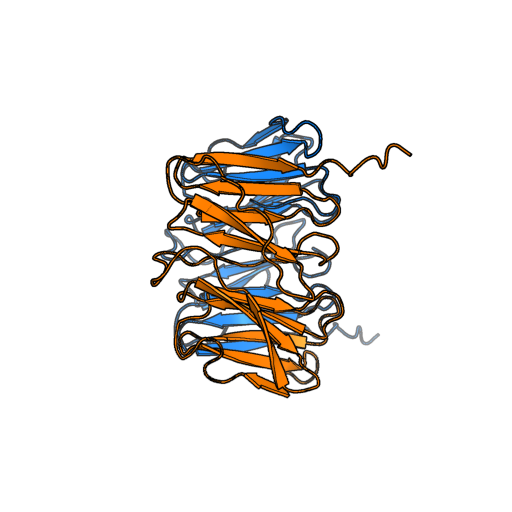 101 ? 11.523 10.062 8.047 1 96.19 101 VAL A N 1
ATOM 779 C CA . VAL A 1 101 ? 10.602 10.18 6.922 1 96.19 101 VAL A CA 1
ATOM 780 C C . VAL A 1 101 ? 11.375 10.102 5.609 1 96.19 101 VAL A C 1
ATOM 782 O O . VAL A 1 101 ? 12.414 10.75 5.453 1 96.19 101 VAL A O 1
ATOM 785 N N . MET A 1 102 ? 10.914 9.328 4.711 1 94.44 102 MET A N 1
ATOM 786 C CA . MET A 1 102 ? 11.594 9.086 3.443 1 94.44 102 MET A CA 1
ATOM 787 C C . MET A 1 102 ? 10.695 9.453 2.268 1 94.44 102 MET A C 1
ATOM 789 O O . MET A 1 102 ? 9.484 9.195 2.295 1 94.44 102 MET A O 1
ATOM 793 N N . PHE A 1 103 ? 11.242 9.969 1.249 1 93.75 103 PHE A N 1
ATOM 794 C CA . PHE A 1 103 ? 10.516 10.43 0.067 1 93.75 103 PHE A CA 1
ATOM 795 C C . PHE A 1 103 ? 11.438 10.461 -1.148 1 93.75 103 PHE A C 1
ATOM 797 O O . PHE A 1 103 ? 12.445 11.172 -1.153 1 93.75 103 PHE A O 1
ATOM 804 N N . PRO A 1 104 ? 11.062 9.648 -2.143 1 91.31 104 PRO A N 1
ATOM 805 C CA . PRO A 1 104 ? 11.883 9.703 -3.355 1 91.31 104 PRO A CA 1
ATOM 806 C C . PRO A 1 104 ? 11.672 10.984 -4.156 1 91.31 104 PRO A C 1
ATOM 808 O O . PRO A 1 104 ? 10.547 11.297 -4.543 1 91.31 104 PRO A O 1
ATOM 811 N N . ASP A 1 105 ? 12.672 11.625 -4.391 1 86 105 ASP A N 1
ATOM 812 C CA . ASP A 1 105 ? 12.633 12.828 -5.207 1 86 105 ASP A CA 1
ATOM 813 C C . ASP A 1 105 ? 12.852 12.5 -6.684 1 86 105 ASP A C 1
ATOM 815 O O . ASP A 1 105 ? 13.945 12.109 -7.082 1 86 105 ASP A O 1
ATOM 819 N N . GLU A 1 106 ? 11.867 12.719 -7.465 1 83.25 106 GLU A N 1
ATOM 820 C CA . GLU A 1 106 ? 11.898 12.359 -8.875 1 83.25 106 GLU A CA 1
ATOM 821 C C . GLU A 1 106 ? 12.953 13.156 -9.633 1 83.25 106 GLU A C 1
ATOM 823 O O . GLU A 1 106 ? 13.648 12.617 -10.492 1 83.25 106 GLU A O 1
ATOM 828 N N . LYS A 1 107 ? 13.141 14.391 -9.375 1 81.06 107 LYS A N 1
ATOM 829 C CA . LYS A 1 107 ? 14.031 15.266 -10.125 1 81.06 107 LYS A CA 1
ATOM 830 C C . LYS A 1 107 ? 15.492 14.93 -9.859 1 81.06 107 LYS A C 1
ATOM 832 O O . LYS A 1 107 ? 16.297 14.844 -10.797 1 81.06 107 LYS A O 1
ATOM 837 N N . SER A 1 108 ? 15.859 14.766 -8.656 1 81.44 108 SER A N 1
ATOM 838 C CA . SER A 1 108 ? 17.266 14.5 -8.312 1 81.44 108 SER A CA 1
ATOM 839 C C . SER A 1 108 ? 17.594 13.023 -8.438 1 81.44 108 SER A C 1
ATOM 841 O O . SER A 1 108 ? 18.766 12.641 -8.492 1 81.44 108 SER A O 1
ATOM 843 N N . GLY A 1 109 ? 16.594 12.164 -8.391 1 86.75 109 GLY A N 1
ATOM 844 C CA . GLY A 1 109 ? 16.828 10.727 -8.398 1 86.75 109 GLY A CA 1
ATOM 845 C C . GLY A 1 109 ? 17.328 10.195 -7.078 1 86.75 109 GLY A C 1
ATOM 846 O O . GLY A 1 109 ? 17.969 9.133 -7.035 1 86.75 109 GLY A O 1
ATOM 847 N N . SER A 1 110 ? 17.109 10.977 -6.035 1 89.44 110 SER A N 1
ATOM 848 C CA . SER A 1 110 ? 17.609 10.625 -4.711 1 89.44 110 SER A CA 1
ATOM 849 C C . SER A 1 110 ? 16.469 10.344 -3.742 1 89.44 110 SER A C 1
ATOM 851 O O . SER A 1 110 ? 15.328 10.766 -3.969 1 89.44 110 SER A O 1
ATOM 853 N N . MET A 1 111 ? 16.812 9.539 -2.771 1 92.06 111 MET A N 1
ATOM 854 C CA . MET A 1 111 ? 15.906 9.398 -1.639 1 92.06 111 MET A CA 1
ATOM 855 C C . MET A 1 111 ? 16.156 10.492 -0.603 1 92.06 111 MET A C 1
ATOM 857 O O . MET A 1 111 ? 17.234 10.586 -0.04 1 92.06 111 MET A O 1
ATOM 861 N N . CYS A 1 112 ? 15.117 11.328 -0.393 1 92.12 112 CYS A N 1
ATOM 862 C CA . CYS A 1 112 ? 15.172 12.281 0.706 1 92.12 112 CYS A CA 1
ATOM 863 C C . CYS A 1 112 ? 14.812 11.617 2.029 1 92.12 112 CYS A C 1
ATOM 865 O O . CYS A 1 112 ? 13.883 10.812 2.092 1 92.12 112 CYS A O 1
ATOM 867 N N . CYS A 1 113 ? 15.602 11.969 3.008 1 93.06 113 CYS A N 1
ATOM 868 C CA . CYS A 1 113 ? 15.367 11.461 4.355 1 93.06 113 CYS A CA 1
ATOM 869 C C . CYS A 1 113 ? 15.461 12.578 5.383 1 93.06 113 CYS A C 1
ATOM 871 O O . CYS A 1 113 ? 16.406 13.359 5.371 1 93.06 113 CYS A O 1
ATOM 873 N N . TRP A 1 114 ? 14.5 12.625 6.184 1 94.81 114 TRP A N 1
ATOM 874 C CA . TRP A 1 114 ? 14.461 13.594 7.277 1 94.81 114 TRP A CA 1
ATOM 875 C C . TRP A 1 114 ? 14.305 12.891 8.625 1 94.81 114 TRP A C 1
ATOM 877 O O . TRP A 1 114 ? 13.648 11.852 8.711 1 94.81 114 TRP A O 1
ATOM 887 N N . GLU A 1 115 ? 14.938 13.477 9.648 1 95 115 GLU A N 1
ATOM 888 C CA . GLU A 1 115 ? 14.492 13.094 10.984 1 95 115 GLU A CA 1
ATOM 889 C C . GLU A 1 115 ? 13.016 13.414 11.188 1 95 115 GLU A C 1
ATOM 891 O O . GLU A 1 115 ? 12.57 14.531 10.891 1 95 115 GLU A O 1
ATOM 896 N N . ALA A 1 116 ? 12.266 12.453 11.711 1 95.12 116 ALA A N 1
ATOM 897 C CA . ALA A 1 116 ? 10.812 12.57 11.734 1 95.12 116 ALA A CA 1
ATOM 898 C C . ALA A 1 116 ? 10.359 13.68 12.68 1 95.12 116 ALA A C 1
ATOM 900 O O . ALA A 1 116 ? 9.391 14.383 12.406 1 95.12 116 ALA A O 1
ATOM 901 N N . ARG A 1 117 ? 10.992 13.867 13.742 1 92.5 117 ARG A N 1
ATOM 902 C CA . ARG A 1 117 ? 10.5 14.75 14.805 1 92.5 117 ARG A CA 1
ATOM 903 C C . ARG A 1 117 ? 10.945 16.188 14.562 1 92.5 117 ARG A C 1
ATOM 905 O O . ARG A 1 117 ? 10.219 17.125 14.898 1 92.5 117 ARG A O 1
ATOM 912 N N . ASN A 1 118 ? 12.094 16.406 13.992 1 89.38 118 ASN A N 1
ATOM 913 C CA . ASN A 1 118 ? 12.57 17.781 13.906 1 89.38 118 ASN A CA 1
ATOM 914 C C . ASN A 1 118 ? 12.781 18.203 12.453 1 89.38 118 ASN A C 1
ATOM 916 O O . ASN A 1 118 ? 13.203 19.328 12.188 1 89.38 118 ASN A O 1
ATOM 920 N N . SER A 1 119 ? 12.594 17.328 11.539 1 84.88 119 SER A N 1
ATOM 921 C CA . SER A 1 119 ? 12.625 17.594 10.102 1 84.88 119 SER A CA 1
ATOM 922 C C . SER A 1 119 ? 14.039 17.875 9.617 1 84.88 119 SER A C 1
ATOM 924 O O . SER A 1 119 ? 14.227 18.406 8.523 1 84.88 119 SER A O 1
ATOM 926 N N . ASP A 1 120 ? 14.969 17.625 10.43 1 87.75 120 ASP A N 1
ATOM 927 C CA . ASP A 1 120 ? 16.344 17.766 9.953 1 87.75 120 ASP A CA 1
ATOM 928 C C . ASP A 1 120 ? 16.609 16.859 8.75 1 87.75 120 ASP A C 1
ATOM 930 O O . ASP A 1 120 ? 16.344 15.664 8.805 1 87.75 120 ASP A O 1
ATOM 934 N N . ARG A 1 121 ? 17.016 17.594 7.742 1 82.75 121 ARG A N 1
ATOM 935 C CA . ARG A 1 121 ? 17.344 16.797 6.559 1 82.75 121 ARG A CA 1
ATOM 936 C C . ARG A 1 121 ? 18.609 15.977 6.77 1 82.75 121 ARG A C 1
ATOM 938 O O . ARG A 1 121 ? 19.594 16.469 7.324 1 82.75 121 ARG A O 1
ATOM 945 N N . LYS A 1 122 ? 18.391 14.773 6.422 1 76.94 122 LYS A N 1
ATOM 946 C CA . LYS A 1 122 ? 19.578 13.93 6.398 1 76.94 122 LYS A CA 1
ATOM 947 C C . LYS A 1 122 ? 20.141 13.812 4.984 1 76.94 122 LYS A C 1
ATOM 949 O O . LYS A 1 122 ? 19.625 14.422 4.051 1 76.94 122 LYS A O 1
ATOM 954 N N . ARG A 1 123 ? 21.172 13.102 4.762 1 70.69 123 ARG A N 1
ATOM 955 C CA . ARG A 1 123 ? 21.875 12.992 3.482 1 70.69 123 ARG A CA 1
ATOM 956 C C . ARG A 1 123 ? 20.969 12.375 2.418 1 70.69 123 ARG A C 1
ATOM 958 O O . ARG A 1 123 ? 20.172 11.484 2.715 1 70.69 123 ARG A O 1
ATOM 965 N N . LEU A 1 124 ? 20.922 13.094 1.28 1 80.25 124 LEU A N 1
ATOM 966 C CA . LEU A 1 124 ? 20.297 12.562 0.067 1 80.25 124 LEU A CA 1
ATOM 967 C C . LEU A 1 124 ? 21.031 11.312 -0.411 1 80.25 124 LEU A C 1
ATOM 969 O O . LEU A 1 124 ? 22.234 11.336 -0.632 1 80.25 124 LEU A O 1
ATOM 973 N N . LEU A 1 125 ? 20.203 10.289 -0.426 1 86.44 125 LEU A N 1
ATOM 974 C CA . LEU A 1 125 ? 20.781 9.039 -0.904 1 86.44 125 LEU A CA 1
ATOM 975 C C . LEU A 1 125 ? 20.547 8.867 -2.4 1 86.44 125 LEU A C 1
ATOM 977 O O . LEU A 1 125 ? 19.391 8.773 -2.844 1 86.44 125 LEU A O 1
ATOM 981 N N . ALA A 1 126 ? 21.609 8.891 -3.162 1 89 126 ALA A N 1
ATOM 982 C CA . ALA A 1 126 ? 21.469 8.633 -4.59 1 89 126 ALA A CA 1
ATOM 983 C C . ALA A 1 126 ? 20.953 7.215 -4.84 1 89 126 ALA A C 1
ATOM 985 O O . ALA A 1 126 ? 21.562 6.238 -4.402 1 89 126 ALA A O 1
ATOM 986 N N . LEU A 1 127 ? 19.859 7.09 -5.527 1 91.38 127 LEU A N 1
ATOM 987 C CA . LEU A 1 127 ? 19.219 5.789 -5.695 1 91.38 127 LEU A CA 1
ATOM 988 C C . LEU A 1 127 ? 19.859 5.008 -6.836 1 91.38 127 LEU A C 1
ATOM 990 O O . LEU A 1 127 ? 19.734 3.783 -6.91 1 91.38 127 LEU A O 1
ATOM 994 N N . GLY A 1 128 ? 20.516 5.691 -7.809 1 90.69 128 GLY A N 1
ATOM 995 C CA . GLY A 1 128 ? 21.297 5.02 -8.844 1 90.69 128 GLY A CA 1
ATOM 996 C C . GLY A 1 128 ? 20.438 4.465 -9.961 1 90.69 128 GLY A C 1
ATOM 997 O O . GLY A 1 128 ? 20.906 3.668 -10.773 1 90.69 128 GLY A O 1
ATOM 998 N N . HIS A 1 129 ? 19.188 4.695 -10 1 90.75 129 HIS A N 1
ATOM 999 C CA . HIS A 1 129 ? 18.344 4.301 -11.125 1 90.75 129 HIS A CA 1
ATOM 1000 C C . HIS A 1 129 ? 18.625 5.168 -12.352 1 90.75 129 HIS A C 1
ATOM 1002 O O . HIS A 1 129 ? 19.047 6.32 -12.219 1 90.75 129 HIS A O 1
ATOM 1008 N N . SER A 1 130 ? 18.469 4.602 -13.562 1 89.94 130 SER A N 1
ATOM 1009 C CA . SER A 1 130 ? 18.719 5.352 -14.789 1 89.94 130 SER A CA 1
ATOM 1010 C C . SER A 1 130 ? 17.516 6.203 -15.164 1 89.94 130 SER A C 1
ATOM 1012 O O . SER A 1 130 ? 17.625 7.117 -15.984 1 89.94 130 SER A O 1
ATOM 1014 N N . VAL A 1 131 ? 16.406 5.777 -14.703 1 87.38 131 VAL A N 1
ATOM 1015 C CA . VAL A 1 131 ? 15.18 6.551 -14.875 1 87.38 131 VAL A CA 1
ATOM 1016 C C . VAL A 1 131 ? 14.492 6.723 -13.523 1 87.38 131 VAL A C 1
ATOM 1018 O O . VAL A 1 131 ? 15.023 6.316 -12.492 1 87.38 131 VAL A O 1
ATOM 1021 N N . TYR A 1 132 ? 13.43 7.387 -13.43 1 83.31 132 TYR A N 1
ATOM 1022 C CA . TYR A 1 132 ? 12.789 7.777 -12.18 1 83.31 132 TYR A CA 1
ATOM 1023 C C . TYR A 1 132 ? 12.375 6.551 -11.375 1 83.31 132 TYR A C 1
ATOM 1025 O O . TYR A 1 132 ? 11.961 5.535 -11.945 1 83.31 132 TYR A O 1
ATOM 1033 N N . CYS A 1 133 ? 12.508 6.758 -10.031 1 87.69 133 CYS A N 1
ATOM 1034 C CA . CYS A 1 133 ? 12 5.766 -9.094 1 87.69 133 CYS A CA 1
ATOM 1035 C C . CYS A 1 133 ? 10.477 5.754 -9.086 1 87.69 133 CYS A C 1
ATOM 1037 O O . CYS A 1 133 ? 9.844 6.805 -8.953 1 87.69 133 CYS A O 1
ATOM 1039 N N . ARG A 1 134 ? 9.891 4.637 -9.281 1 84.62 134 ARG A N 1
ATOM 1040 C CA . ARG A 1 134 ? 8.438 4.551 -9.359 1 84.62 134 ARG A CA 1
ATOM 1041 C C . ARG A 1 134 ? 7.84 4.094 -8.031 1 84.62 134 ARG A C 1
ATOM 1043 O O . ARG A 1 134 ? 6.715 4.465 -7.691 1 84.62 134 ARG A O 1
ATOM 1050 N N . THR A 1 135 ? 8.508 3.25 -7.395 1 88.38 135 THR A N 1
ATOM 1051 C CA . THR A 1 135 ? 7.98 2.678 -6.16 1 88.38 135 THR A CA 1
ATOM 1052 C C . THR A 1 135 ? 9.094 2.439 -5.152 1 88.38 135 THR A C 1
ATOM 1054 O O . THR A 1 135 ? 10.258 2.277 -5.527 1 88.38 135 THR A O 1
ATOM 1057 N N . PHE A 1 136 ? 8.859 2.502 -3.914 1 90.81 136 PHE A N 1
ATOM 1058 C CA . PHE A 1 136 ? 9.75 2.004 -2.875 1 90.81 136 PHE A CA 1
ATOM 1059 C C . PHE A 1 136 ? 8.961 1.418 -1.714 1 90.81 136 PHE A C 1
ATOM 1061 O O . PHE A 1 136 ? 7.777 1.728 -1.543 1 90.81 136 PHE A O 1
ATOM 1068 N N . SER A 1 137 ? 9.492 0.535 -1.044 1 94.06 137 SER A N 1
ATOM 1069 C CA . SER A 1 137 ? 8.93 -0.1 0.142 1 94.06 137 SER A CA 1
ATOM 1070 C C . SER A 1 137 ? 9.969 -0.232 1.248 1 94.06 137 SER A C 1
ATOM 1072 O O . SER A 1 137 ? 11.055 -0.778 1.025 1 94.06 137 SER A O 1
ATOM 1074 N N . HIS A 1 138 ? 9.617 0.384 2.381 1 95 138 HIS A N 1
ATOM 1075 C CA . HIS A 1 138 ? 10.492 0.208 3.533 1 95 138 HIS A CA 1
ATOM 1076 C C . HIS A 1 138 ? 10.172 -1.083 4.277 1 95 138 HIS A C 1
ATOM 1078 O O . HIS A 1 138 ? 9.008 -1.447 4.422 1 95 138 HIS A O 1
ATOM 1084 N N . SER A 1 139 ? 11.195 -1.754 4.773 1 94.19 139 SER A N 1
ATOM 1085 C CA . SER A 1 139 ? 11.008 -2.93 5.617 1 94.19 139 SER A CA 1
ATOM 1086 C C . SER A 1 139 ? 10.234 -2.582 6.883 1 94.19 139 SER A C 1
ATOM 1088 O O . SER A 1 139 ? 10.469 -1.54 7.496 1 94.19 139 SER A O 1
ATOM 1090 N N . PRO A 1 140 ? 9.312 -3.51 7.223 1 91.25 140 PRO A N 1
ATOM 1091 C CA . PRO A 1 140 ? 8.539 -3.213 8.43 1 91.25 140 PRO A CA 1
ATOM 1092 C C . PRO A 1 140 ? 9.359 -3.395 9.711 1 91.25 140 PRO A C 1
ATOM 1094 O O . PRO A 1 140 ? 8.977 -2.889 10.766 1 91.25 140 PRO A O 1
ATOM 1097 N N . THR A 1 141 ? 10.5 -4.074 9.641 1 90.56 141 THR A N 1
ATOM 1098 C CA . THR A 1 141 ? 11.172 -4.434 10.883 1 90.56 141 THR A CA 1
ATOM 1099 C C . THR A 1 141 ? 12.641 -4.027 10.852 1 90.56 141 THR A C 1
ATOM 1101 O O . THR A 1 141 ? 13.281 -3.895 11.898 1 90.56 141 THR A O 1
ATOM 1104 N N . MET A 1 142 ? 13.195 -3.797 9.672 1 90.5 142 MET A N 1
ATOM 1105 C CA . MET A 1 142 ? 14.625 -3.541 9.539 1 90.5 142 MET A CA 1
ATOM 1106 C C . MET A 1 142 ? 14.883 -2.166 8.93 1 90.5 142 MET A C 1
ATOM 1108 O O . MET A 1 142 ? 13.992 -1.593 8.289 1 90.5 142 MET A O 1
ATOM 1112 N N . PRO A 1 143 ? 16.047 -1.641 9.18 1 92.31 143 PRO A N 1
ATOM 1113 C CA . PRO A 1 143 ? 16.391 -0.38 8.523 1 92.31 143 PRO A CA 1
ATOM 1114 C C . PRO A 1 143 ? 16.828 -0.571 7.074 1 92.31 143 PRO A C 1
ATOM 1116 O O . PRO A 1 143 ? 17.969 -0.273 6.723 1 92.31 143 PRO A O 1
ATOM 1119 N N . ALA A 1 144 ? 15.914 -1.007 6.281 1 93.69 144 ALA A N 1
ATOM 1120 C CA . ALA A 1 144 ? 16.141 -1.324 4.875 1 93.69 144 ALA A CA 1
ATOM 1121 C C . ALA A 1 144 ? 14.93 -0.943 4.02 1 93.69 144 ALA A C 1
ATOM 1123 O O . ALA A 1 144 ? 13.805 -0.905 4.516 1 93.69 144 ALA A O 1
ATOM 1124 N N . PHE A 1 145 ? 15.234 -0.594 2.809 1 94.19 145 PHE A N 1
ATOM 1125 C CA . PHE A 1 145 ? 14.156 -0.356 1.86 1 94.19 145 PHE A CA 1
ATOM 1126 C C . PHE A 1 145 ? 14.562 -0.794 0.458 1 94.19 145 PHE A C 1
ATOM 1128 O O . PHE A 1 145 ? 15.742 -1.021 0.189 1 94.19 145 PHE A O 1
ATOM 1135 N N . ILE A 1 146 ? 13.57 -1.011 -0.322 1 93.62 146 ILE A N 1
ATOM 1136 C CA . ILE A 1 146 ? 13.758 -1.415 -1.711 1 93.62 146 ILE A CA 1
ATOM 1137 C C . ILE A 1 146 ? 13.109 -0.391 -2.641 1 93.62 146 ILE A C 1
ATOM 1139 O O . ILE A 1 146 ? 12.039 0.148 -2.332 1 93.62 146 ILE A O 1
ATOM 1143 N N . THR A 1 147 ? 13.781 -0.108 -3.729 1 93.25 147 THR A N 1
ATOM 1144 C CA . THR A 1 147 ? 13.234 0.798 -4.727 1 93.25 147 THR A CA 1
ATOM 1145 C C . THR A 1 147 ? 13.039 0.081 -6.059 1 93.25 147 THR A C 1
ATOM 1147 O O . THR A 1 147 ? 13.773 -0.853 -6.383 1 93.25 147 THR A O 1
ATOM 1150 N N . GLY A 1 148 ? 11.961 0.415 -6.742 1 90.81 148 GLY A N 1
ATOM 1151 C CA . GLY A 1 148 ? 11.703 -0.025 -8.102 1 90.81 148 GLY A CA 1
ATOM 1152 C C . GLY A 1 148 ? 11.547 1.124 -9.086 1 90.81 148 GLY A C 1
ATOM 1153 O O . GLY A 1 148 ? 10.961 2.156 -8.75 1 90.81 148 GLY A O 1
ATOM 1154 N N . SER A 1 149 ? 12.055 0.962 -10.258 1 88.44 149 SER A N 1
ATOM 1155 C CA . SER A 1 149 ? 12.062 2.004 -11.281 1 88.44 149 SER A CA 1
ATOM 1156 C C . SER A 1 149 ? 11.586 1.465 -12.625 1 88.44 149 SER A C 1
ATOM 1158 O O . SER A 1 149 ? 11.422 0.254 -12.789 1 88.44 149 SER A O 1
ATOM 1160 N N . ASP A 1 150 ? 11.328 2.346 -13.578 1 81.94 150 ASP A N 1
ATOM 1161 C CA . ASP A 1 150 ? 10.945 1.972 -14.938 1 81.94 150 ASP A CA 1
ATOM 1162 C C . ASP A 1 150 ? 12.141 1.438 -15.719 1 81.94 150 ASP A C 1
ATOM 1164 O O . ASP A 1 150 ? 11.992 0.977 -16.859 1 81.94 150 ASP A O 1
ATOM 1168 N N . ASP A 1 151 ? 13.273 1.465 -15.117 1 81.69 151 ASP A N 1
ATOM 1169 C CA . ASP A 1 151 ? 14.422 0.816 -15.75 1 81.69 151 ASP A CA 1
ATOM 1170 C C . ASP A 1 151 ? 14.375 -0.697 -15.547 1 81.69 151 ASP A C 1
ATOM 1172 O O . ASP A 1 151 ? 15.289 -1.411 -15.961 1 81.69 151 ASP A O 1
ATOM 1176 N N . HIS A 1 152 ? 13.406 -1.246 -14.836 1 77.56 152 HIS A N 1
ATOM 1177 C CA . HIS A 1 152 ? 13.086 -2.652 -14.625 1 77.56 152 HIS A CA 1
ATOM 1178 C C . HIS A 1 152 ? 14.062 -3.301 -13.648 1 77.56 152 HIS A C 1
ATOM 1180 O O . HIS A 1 152 ? 14.25 -4.52 -13.672 1 77.56 152 HIS A O 1
ATOM 1186 N N . ARG A 1 153 ? 14.695 -2.438 -12.875 1 83.44 153 ARG A N 1
ATOM 1187 C CA . ARG A 1 153 ? 15.594 -2.924 -11.836 1 83.44 153 ARG A CA 1
ATOM 1188 C C . ARG A 1 153 ? 15.086 -2.545 -10.445 1 83.44 153 ARG A C 1
ATOM 1190 O O . ARG A 1 153 ? 14.547 -1.453 -10.25 1 83.44 153 ARG A O 1
ATOM 1197 N N . ALA A 1 154 ? 15.242 -3.463 -9.578 1 88.94 154 ALA A N 1
ATOM 1198 C CA . ALA A 1 154 ? 15.039 -3.18 -8.164 1 88.94 154 ALA A CA 1
ATOM 1199 C C . ALA A 1 154 ? 16.359 -3.014 -7.438 1 88.94 154 ALA A C 1
ATOM 1201 O O . ALA A 1 154 ? 17.328 -3.717 -7.734 1 88.94 154 ALA A O 1
ATOM 1202 N N . ARG A 1 155 ? 16.422 -2.064 -6.516 1 92.25 155 ARG A N 1
ATOM 1203 C CA . ARG A 1 155 ? 17.641 -1.835 -5.73 1 92.25 155 ARG A CA 1
ATOM 1204 C C . ARG A 1 155 ? 17.328 -1.9 -4.234 1 92.25 155 ARG A C 1
ATOM 1206 O O . ARG A 1 155 ? 16.297 -1.416 -3.785 1 92.25 155 ARG A O 1
ATOM 1213 N N . PHE A 1 156 ? 18.266 -2.488 -3.516 1 91.25 156 PHE A N 1
ATOM 1214 C CA . PHE A 1 156 ? 18.125 -2.676 -2.076 1 91.25 156 PHE A CA 1
ATOM 1215 C C . PHE A 1 156 ? 19.078 -1.758 -1.316 1 91.25 156 PHE A C 1
ATOM 1217 O O . PHE A 1 156 ? 20.234 -1.591 -1.708 1 91.25 156 PHE A O 1
ATOM 1224 N N . TRP A 1 157 ? 18.562 -1.195 -0.269 1 91.81 157 TRP A N 1
ATOM 1225 C CA . TRP A 1 157 ? 19.312 -0.302 0.61 1 91.81 157 TRP A CA 1
ATOM 1226 C C . TRP A 1 157 ? 19.219 -0.758 2.062 1 91.81 157 TRP A C 1
ATOM 1228 O O . TRP A 1 157 ? 18.141 -1.163 2.52 1 91.81 157 TRP A O 1
ATOM 1238 N N . TYR A 1 158 ? 20.25 -0.732 2.738 1 89.44 158 TYR A N 1
ATOM 1239 C CA . TYR A 1 158 ? 20.312 -1.129 4.141 1 89.44 158 TYR A CA 1
ATOM 1240 C C . TYR A 1 158 ? 21.203 -0.194 4.938 1 89.44 158 TYR A C 1
ATOM 1242 O O . TYR A 1 158 ? 22.297 0.154 4.492 1 89.44 158 TYR A O 1
ATOM 1250 N N . ARG A 1 159 ? 20.719 0.254 6.016 1 79.81 159 ARG A N 1
ATOM 1251 C CA . ARG A 1 159 ? 21.547 1.046 6.922 1 79.81 159 ARG A CA 1
ATOM 1252 C C . ARG A 1 159 ? 22.172 0.168 8 1 79.81 159 ARG A C 1
ATOM 1254 O O . ARG A 1 159 ? 21.453 -0.41 8.828 1 79.81 159 ARG A O 1
ATOM 1261 N N . LYS A 1 160 ? 23.453 -0.018 7.957 1 74.94 160 LYS A N 1
ATOM 1262 C CA . LYS A 1 160 ? 24.141 -0.755 9 1 74.94 160 LYS A CA 1
ATOM 1263 C C . LYS A 1 160 ? 24.062 -0.024 10.344 1 74.94 160 LYS A C 1
ATOM 1265 O O . LYS A 1 160 ? 24.156 1.204 10.391 1 74.94 160 LYS A O 1
ATOM 1270 N N . PRO A 1 161 ? 23.578 -0.825 11.375 1 66.56 161 PRO A N 1
ATOM 1271 C CA . PRO A 1 161 ? 23.578 -0.183 12.688 1 66.56 161 PRO A CA 1
ATOM 1272 C C . PRO A 1 161 ? 24.922 0.461 13.023 1 66.56 161 PRO A C 1
ATOM 1274 O O . PRO A 1 161 ? 25.969 -0.018 12.586 1 66.56 161 PRO A O 1
ATOM 1277 N N . VAL A 1 162 ? 24.891 1.715 13.398 1 57.72 162 VAL A N 1
ATOM 1278 C CA . VAL A 1 162 ? 26.125 2.338 13.859 1 57.72 162 VAL A CA 1
ATOM 1279 C C . VAL A 1 162 ? 26.656 1.587 15.078 1 57.72 162 VAL A C 1
ATOM 1281 O O . VAL A 1 162 ? 25.969 1.445 16.078 1 57.72 162 VAL A O 1
ATOM 1284 N N . VAL A 1 163 ? 27.531 0.524 14.891 1 52.59 163 VAL A N 1
ATOM 1285 C CA . VAL A 1 163 ? 28.219 -0.08 16.031 1 52.59 163 VAL A CA 1
ATOM 1286 C C . VAL A 1 163 ? 28.953 0.999 16.828 1 52.59 163 VAL A C 1
ATOM 1288 O O . VAL A 1 163 ? 29.75 1.757 16.281 1 52.59 163 VAL A O 1
ATOM 1291 N N . ASN A 1 164 ? 28.25 1.575 17.719 1 43.03 164 ASN A N 1
ATOM 1292 C CA . ASN A 1 164 ? 29.031 2.387 18.656 1 43.03 164 ASN A CA 1
ATOM 1293 C C . ASN A 1 164 ? 30.297 1.651 19.109 1 43.03 164 ASN A C 1
ATOM 1295 O O . ASN A 1 164 ? 30.203 0.588 19.734 1 43.03 164 ASN A O 1
ATOM 1299 N N . ASP A 1 165 ? 31.219 1.609 18.281 1 42.34 165 ASP A N 1
ATOM 1300 C CA . ASP A 1 165 ? 32.5 1.263 18.922 1 42.34 165 ASP A CA 1
ATOM 1301 C C . ASP A 1 165 ? 32.688 2.045 20.219 1 42.34 165 ASP A C 1
ATOM 1303 O O . ASP A 1 165 ? 32.781 3.273 20.203 1 42.34 165 ASP A O 1
ATOM 1307 N N . HIS A 1 166 ? 31.984 1.687 21.141 1 37.59 166 HIS A N 1
ATOM 1308 C CA . HIS A 1 166 ? 32.656 2.061 22.375 1 37.59 166 HIS A CA 1
ATOM 1309 C C . HIS A 1 166 ? 33.969 1.289 22.531 1 37.59 166 HIS A C 1
ATOM 1311 O O . HIS A 1 166 ? 34.094 0.147 22.078 1 37.59 166 HIS A O 1
ATOM 1317 N N . VAL B 1 1 ? 6.66 -3.443 -5.398 1 89.88 1 VAL B N 1
ATOM 1318 C CA . VAL B 1 1 ? 7.605 -4.055 -4.469 1 89.88 1 VAL B CA 1
ATOM 1319 C C . VAL B 1 1 ? 6.98 -4.145 -3.078 1 89.88 1 VAL B C 1
ATOM 1321 O O . VAL B 1 1 ? 6.348 -3.193 -2.615 1 89.88 1 VAL B O 1
ATOM 1324 N N . HIS B 1 2 ? 7.047 -5.289 -2.455 1 94.44 2 HIS B N 1
ATOM 1325 C CA . HIS B 1 2 ? 6.461 -5.477 -1.132 1 94.44 2 HIS B CA 1
ATOM 1326 C C . HIS B 1 2 ? 7.285 -6.453 -0.298 1 94.44 2 HIS B C 1
ATOM 1328 O O . HIS B 1 2 ? 7.719 -7.492 -0.8 1 94.44 2 HIS B O 1
ATOM 1334 N N . TYR B 1 3 ? 7.496 -6.105 1.024 1 95.38 3 TYR B N 1
ATOM 1335 C CA . TYR B 1 3 ? 8.133 -7.02 1.968 1 95.38 3 TYR B CA 1
ATOM 1336 C C . TYR B 1 3 ? 7.121 -8.016 2.525 1 95.38 3 TYR B C 1
ATOM 1338 O O . TYR B 1 3 ? 5.934 -7.703 2.641 1 95.38 3 TYR B O 1
ATOM 1346 N N . SER B 1 4 ? 7.699 -9.156 2.834 1 96.56 4 SER B N 1
ATOM 1347 C CA . SER B 1 4 ? 6.93 -10.023 3.721 1 96.56 4 SER B CA 1
ATOM 1348 C C . SER B 1 4 ? 6.848 -9.445 5.129 1 96.56 4 SER B C 1
ATOM 1350 O O . SER B 1 4 ? 7.582 -8.508 5.461 1 96.56 4 SER B O 1
ATOM 1352 N N . GLU B 1 5 ? 5.918 -9.938 5.898 1 92.38 5 GLU B N 1
ATOM 1353 C CA . GLU B 1 5 ? 5.656 -9.367 7.215 1 92.38 5 GLU B CA 1
ATOM 1354 C C . GLU B 1 5 ? 6.918 -9.352 8.07 1 92.38 5 GLU B C 1
ATOM 1356 O O . GLU B 1 5 ? 7.176 -8.383 8.789 1 92.38 5 GLU B O 1
ATOM 1361 N N . ASN B 1 6 ? 7.742 -10.383 8.023 1 92 6 ASN B N 1
ATOM 1362 C CA . ASN B 1 6 ? 8.938 -10.469 8.859 1 92 6 ASN B CA 1
ATOM 1363 C C . ASN B 1 6 ? 10.172 -9.961 8.125 1 92 6 ASN B C 1
ATOM 1365 O O . ASN B 1 6 ? 11.289 -10.102 8.625 1 92 6 ASN B O 1
ATOM 1369 N N . ALA B 1 7 ? 10.008 -9.492 6.926 1 92.81 7 ALA B N 1
ATOM 1370 C CA . ALA B 1 7 ? 11.023 -8.828 6.109 1 92.81 7 ALA B CA 1
ATOM 1371 C C . ALA B 1 7 ? 12.094 -9.812 5.656 1 92.81 7 ALA B C 1
ATOM 1373 O O . ALA B 1 7 ? 13.18 -9.406 5.234 1 92.81 7 ALA B O 1
ATOM 1374 N N . ARG B 1 8 ? 11.805 -11.086 5.719 1 94.12 8 ARG B N 1
ATOM 1375 C CA . ARG B 1 8 ? 12.766 -12.094 5.277 1 94.12 8 ARG B CA 1
ATOM 1376 C C . ARG B 1 8 ? 12.773 -12.211 3.756 1 94.12 8 ARG B C 1
ATOM 1378 O O . ARG B 1 8 ? 13.758 -12.656 3.166 1 94.12 8 ARG B O 1
ATOM 1385 N N . LEU B 1 9 ? 11.68 -11.852 3.203 1 96.19 9 LEU B N 1
ATOM 1386 C CA . LEU B 1 9 ? 11.539 -11.859 1.751 1 96.19 9 LEU B CA 1
ATOM 1387 C C . LEU B 1 9 ? 10.961 -10.539 1.258 1 96.19 9 LEU B C 1
ATOM 1389 O O . LEU B 1 9 ? 10.305 -9.82 2.014 1 96.19 9 LEU B O 1
ATOM 1393 N N . TYR B 1 10 ? 11.266 -10.195 0.023 1 95.69 10 TYR B N 1
ATOM 1394 C CA . TYR B 1 10 ? 10.492 -9.18 -0.683 1 95.69 10 TYR B CA 1
ATOM 1395 C C . TYR B 1 10 ? 10.203 -9.609 -2.113 1 95.69 10 TYR B C 1
ATOM 1397 O O . TYR B 1 10 ? 10.875 -10.484 -2.656 1 95.69 10 TYR B O 1
ATOM 1405 N N . VAL B 1 11 ? 9.117 -9.078 -2.672 1 96.62 11 VAL B N 1
ATOM 1406 C CA . VAL B 1 11 ? 8.641 -9.453 -4 1 96.62 11 VAL B CA 1
ATOM 1407 C C . VAL B 1 11 ? 8.688 -8.234 -4.922 1 96.62 11 VAL B C 1
ATOM 1409 O O . VAL B 1 11 ? 8.359 -7.121 -4.504 1 96.62 11 VAL B O 1
ATOM 1412 N N . THR B 1 12 ? 9.117 -8.422 -6.109 1 94.44 12 THR B N 1
ATOM 1413 C CA . THR B 1 12 ? 9.062 -7.41 -7.156 1 94.44 12 THR B CA 1
ATOM 1414 C C . THR B 1 12 ? 8.289 -7.926 -8.367 1 94.44 12 THR B C 1
ATOM 1416 O O . THR B 1 12 ? 8.305 -9.125 -8.656 1 94.44 12 THR B O 1
ATOM 1419 N N . ALA B 1 13 ? 7.535 -7.027 -8.945 1 93 13 ALA B N 1
ATOM 1420 C CA . ALA B 1 13 ? 6.816 -7.324 -10.18 1 93 13 ALA B CA 1
ATOM 1421 C C . ALA B 1 13 ? 7.254 -6.391 -11.305 1 93 13 ALA B C 1
ATOM 1423 O O . ALA B 1 13 ? 7.469 -5.195 -11.078 1 93 13 ALA B O 1
ATOM 1424 N N . SER B 1 14 ? 7.398 -6.898 -12.516 1 84.88 14 SER B N 1
ATOM 1425 C CA . SER B 1 14 ? 7.855 -6.117 -13.664 1 84.88 14 SER B CA 1
ATOM 1426 C C . SER B 1 14 ? 6.738 -5.93 -14.688 1 84.88 14 SER B C 1
ATOM 1428 O O . SER B 1 14 ? 5.703 -6.59 -14.609 1 84.88 14 SER B O 1
ATOM 1430 N N . ARG B 1 15 ? 6.945 -5.074 -15.617 1 83.06 15 ARG B N 1
ATOM 1431 C CA . ARG B 1 15 ? 5.98 -4.789 -16.672 1 83.06 15 ARG B CA 1
ATOM 1432 C C . ARG B 1 15 ? 5.836 -5.98 -17.625 1 83.06 15 ARG B C 1
ATOM 1434 O O . ARG B 1 15 ? 4.785 -6.16 -18.234 1 83.06 15 ARG B O 1
ATOM 1441 N N . ASP B 1 16 ? 6.945 -6.758 -17.672 1 82.88 16 ASP B N 1
ATOM 1442 C CA . ASP B 1 16 ? 6.891 -7.918 -18.562 1 82.88 16 ASP B CA 1
ATOM 1443 C C . ASP B 1 16 ? 6.113 -9.062 -17.922 1 82.88 16 ASP B C 1
ATOM 1445 O O . ASP B 1 16 ? 5.957 -10.125 -18.531 1 82.88 16 ASP B O 1
ATOM 1449 N N . GLY B 1 17 ? 5.719 -8.938 -16.719 1 88.75 17 GLY B N 1
ATOM 1450 C CA . GLY B 1 17 ? 4.809 -9.883 -16.094 1 88.75 17 GLY B CA 1
ATOM 1451 C C . GLY B 1 17 ? 5.516 -10.883 -15.195 1 88.75 17 GLY B C 1
ATOM 1452 O O . GLY B 1 17 ? 4.891 -11.812 -14.68 1 88.75 17 GLY B O 1
ATOM 1453 N N . ASP B 1 18 ? 6.844 -10.688 -14.992 1 92.19 18 ASP B N 1
ATOM 1454 C CA . ASP B 1 18 ? 7.547 -11.578 -14.086 1 92.19 18 ASP B CA 1
ATOM 1455 C C . ASP B 1 18 ? 7.402 -11.117 -12.633 1 92.19 18 ASP B C 1
ATOM 1457 O O . ASP B 1 18 ? 7.395 -9.914 -12.359 1 92.19 18 ASP B O 1
ATOM 1461 N N . VAL B 1 19 ? 7.289 -12.117 -11.828 1 96.12 19 VAL B N 1
ATOM 1462 C CA . VAL B 1 19 ? 7.309 -11.883 -10.383 1 96.12 19 VAL B CA 1
ATOM 1463 C C . VAL B 1 19 ? 8.539 -12.555 -9.773 1 96.12 19 VAL B C 1
ATOM 1465 O O . VAL B 1 19 ? 8.758 -13.75 -9.961 1 96.12 19 VAL B O 1
ATOM 1468 N N . LYS B 1 20 ? 9.336 -11.781 -9.094 1 95.44 20 LYS B N 1
ATOM 1469 C CA . LYS B 1 20 ? 10.562 -12.289 -8.492 1 95.44 20 LYS B CA 1
ATOM 1470 C C . LYS B 1 20 ? 10.516 -12.18 -6.969 1 95.44 20 LYS B C 1
ATOM 1472 O O . LYS B 1 20 ? 10.023 -11.195 -6.426 1 95.44 20 LYS B O 1
ATOM 1477 N N . ILE B 1 21 ? 11.016 -13.18 -6.367 1 97.12 21 ILE B N 1
ATOM 1478 C CA . ILE B 1 21 ? 11.133 -13.234 -4.914 1 97.12 21 ILE B CA 1
ATOM 1479 C C . ILE B 1 21 ? 12.602 -13.133 -4.516 1 97.12 21 ILE B C 1
ATOM 1481 O O . ILE B 1 21 ? 13.453 -13.844 -5.066 1 97.12 21 ILE B O 1
ATOM 1485 N N . TRP B 1 22 ? 12.828 -12.312 -3.568 1 96.06 22 TRP B N 1
ATOM 1486 C CA . TRP B 1 22 ? 14.195 -12.031 -3.133 1 96.06 22 TRP B CA 1
ATOM 1487 C C . TRP B 1 22 ? 14.367 -12.32 -1.646 1 96.06 22 TRP B C 1
ATOM 1489 O O . TRP B 1 22 ? 13.445 -12.094 -0.854 1 96.06 22 TRP B O 1
ATOM 1499 N N . ASP B 1 23 ? 15.539 -12.789 -1.322 1 94.69 23 ASP B N 1
ATOM 1500 C CA . ASP B 1 23 ? 15.914 -12.938 0.081 1 94.69 23 ASP B CA 1
ATOM 1501 C C . ASP B 1 23 ? 16.219 -11.586 0.714 1 94.69 23 ASP B C 1
ATOM 1503 O O . ASP B 1 23 ? 17.031 -10.82 0.198 1 94.69 23 ASP B O 1
ATOM 1507 N N . GLY B 1 24 ? 15.617 -11.273 1.8 1 88.81 24 GLY B N 1
ATOM 1508 C CA . GLY B 1 24 ? 15.734 -9.969 2.426 1 88.81 24 GLY B CA 1
ATOM 1509 C C . GLY B 1 24 ? 17.062 -9.75 3.113 1 88.81 24 GLY B C 1
ATOM 1510 O O . GLY B 1 24 ? 17.406 -8.625 3.48 1 88.81 24 GLY B O 1
ATOM 1511 N N . VAL B 1 25 ? 17.766 -10.773 3.316 1 86.19 25 VAL B N 1
ATOM 1512 C CA . VAL B 1 25 ? 19.047 -10.68 4.008 1 86.19 25 VAL B CA 1
ATOM 1513 C C . VAL B 1 25 ? 20.188 -10.664 2.984 1 86.19 25 VAL B C 1
ATOM 1515 O O . VAL B 1 25 ? 20.984 -9.727 2.949 1 86.19 25 VAL B O 1
ATOM 1518 N N . SER B 1 26 ? 20.203 -11.539 2.068 1 88.38 26 SER B N 1
ATOM 1519 C CA . SER B 1 26 ? 21.281 -11.656 1.089 1 88.38 26 SER B CA 1
ATOM 1520 C C . SER B 1 26 ? 21 -10.805 -0.147 1 88.38 26 SER B C 1
ATOM 1522 O O . SER B 1 26 ? 21.891 -10.562 -0.958 1 88.38 26 SER B O 1
ATOM 1524 N N . ASN B 1 27 ? 19.703 -10.508 -0.333 1 88.19 27 ASN B N 1
ATOM 1525 C CA . ASN B 1 27 ? 19.203 -9.742 -1.471 1 88.19 27 ASN B CA 1
ATOM 1526 C C . ASN B 1 27 ? 19.391 -10.5 -2.781 1 88.19 27 ASN B C 1
ATOM 1528 O O . ASN B 1 27 ? 19.547 -9.891 -3.84 1 88.19 27 ASN B O 1
ATOM 1532 N N . ARG B 1 28 ? 19.469 -11.758 -2.717 1 93.75 28 ARG B N 1
ATOM 1533 C CA . ARG B 1 28 ? 19.484 -12.594 -3.91 1 93.75 28 ARG B CA 1
ATOM 1534 C C . ARG B 1 28 ? 18.078 -13.008 -4.309 1 93.75 28 ARG B C 1
ATOM 1536 O O . ARG B 1 28 ? 17.219 -13.242 -3.445 1 93.75 28 ARG B O 1
ATOM 1543 N N . CYS B 1 29 ? 17.984 -13.07 -5.617 1 93.81 29 CYS B N 1
ATOM 1544 C CA . CYS B 1 29 ? 16.719 -13.586 -6.121 1 93.81 29 CYS B CA 1
ATOM 1545 C C . CYS B 1 29 ? 16.594 -15.078 -5.84 1 93.81 29 CYS B C 1
ATOM 1547 O O . CYS B 1 29 ? 17.453 -15.867 -6.23 1 93.81 29 CYS B O 1
ATOM 1549 N N . VAL B 1 30 ? 15.531 -15.531 -5.152 1 95.62 30 VAL B N 1
ATOM 1550 C CA . VAL B 1 30 ? 15.43 -16.922 -4.738 1 95.62 30 VAL B CA 1
ATOM 1551 C C . VAL B 1 30 ? 14.383 -17.641 -5.59 1 95.62 30 VAL B C 1
ATOM 1553 O O . VAL B 1 30 ? 14.375 -18.875 -5.676 1 95.62 30 VAL B O 1
ATOM 1556 N N . GLU B 1 31 ? 13.469 -16.922 -6.176 1 95.38 31 GLU B N 1
ATOM 1557 C CA . GLU B 1 31 ? 12.43 -17.516 -7.016 1 95.38 31 GLU B CA 1
ATOM 1558 C C . GLU B 1 31 ? 11.93 -16.531 -8.062 1 95.38 31 GLU B C 1
ATOM 1560 O O . GLU B 1 31 ? 11.906 -15.32 -7.824 1 95.38 31 GLU B O 1
ATOM 1565 N N . THR B 1 32 ? 11.602 -17.047 -9.234 1 94.5 32 THR B N 1
ATOM 1566 C CA . THR B 1 32 ? 10.977 -16.25 -10.281 1 94.5 32 THR B CA 1
ATOM 1567 C C . THR B 1 32 ? 9.758 -16.969 -10.852 1 94.5 32 THR B C 1
ATOM 1569 O O . THR B 1 32 ? 9.836 -18.141 -11.234 1 94.5 32 THR B O 1
ATOM 1572 N N . PHE B 1 33 ? 8.648 -16.297 -10.812 1 95.5 33 PHE B N 1
ATOM 1573 C CA . PHE B 1 33 ? 7.469 -16.719 -11.555 1 95.5 33 PHE B CA 1
ATOM 1574 C C . PHE B 1 33 ? 7.398 -16.016 -12.906 1 95.5 33 PHE B C 1
ATOM 1576 O O . PHE B 1 33 ? 6.977 -14.859 -12.992 1 95.5 33 PHE B O 1
ATOM 1583 N N . MET B 1 34 ? 7.738 -16.766 -13.945 1 93 34 MET B N 1
ATOM 1584 C CA . MET B 1 34 ? 7.812 -16.172 -15.273 1 93 34 MET B CA 1
ATOM 1585 C C . MET B 1 34 ? 6.418 -15.984 -15.867 1 93 34 MET B C 1
ATOM 1587 O O . MET B 1 34 ? 5.566 -16.875 -15.742 1 93 34 MET B O 1
ATOM 1591 N N . ARG B 1 35 ? 6.285 -14.828 -16.516 1 92.88 35 ARG B N 1
ATOM 1592 C CA . ARG B 1 35 ? 5.02 -14.523 -17.172 1 92.88 35 ARG B CA 1
ATOM 1593 C C . ARG B 1 35 ? 3.836 -14.93 -16.297 1 92.88 35 ARG B C 1
ATOM 1595 O O . ARG B 1 35 ? 2.941 -15.648 -16.75 1 92.88 35 ARG B O 1
ATOM 1602 N N . ALA B 1 36 ? 3.855 -14.477 -15.047 1 94.94 36 ALA B N 1
ATOM 1603 C CA . ALA B 1 36 ? 2.891 -14.891 -14.031 1 94.94 36 ALA B CA 1
ATOM 1604 C C . ALA B 1 36 ? 1.461 -14.609 -14.492 1 94.94 36 ALA B C 1
ATOM 1606 O O . ALA B 1 36 ? 0.522 -15.281 -14.055 1 94.94 36 ALA B O 1
ATOM 1607 N N . HIS B 1 37 ? 1.321 -13.641 -15.32 1 93.38 37 HIS B N 1
ATOM 1608 C CA . HIS B 1 37 ? 0.02 -13.312 -15.891 1 93.38 37 HIS B CA 1
ATOM 1609 C C . HIS B 1 37 ? 0.072 -13.312 -17.422 1 93.38 37 HIS B C 1
ATOM 1611 O O . HIS B 1 37 ? -0.457 -12.406 -18.062 1 93.38 37 HIS B O 1
ATOM 1617 N N . ASP B 1 38 ? 0.774 -14.273 -17.953 1 91.19 38 ASP B N 1
ATOM 1618 C CA . ASP B 1 38 ? 0.869 -14.547 -19.391 1 91.19 38 ASP B CA 1
ATOM 1619 C C . ASP B 1 38 ? 1.334 -13.312 -20.156 1 91.19 38 ASP B C 1
ATOM 1621 O O . ASP B 1 38 ? 0.8 -13 -21.219 1 91.19 38 ASP B O 1
ATOM 1625 N N . GLY B 1 39 ? 2.176 -12.539 -19.547 1 89.94 39 GLY B N 1
ATOM 1626 C CA . GLY B 1 39 ? 2.779 -11.398 -20.219 1 89.94 39 GLY B CA 1
ATOM 1627 C C . GLY B 1 39 ? 2.076 -10.086 -19.922 1 89.94 39 GLY B C 1
ATOM 1628 O O . GLY B 1 39 ? 2.594 -9.008 -20.219 1 89.94 39 GLY B O 1
ATOM 1629 N N . SER B 1 40 ? 0.88 -10.148 -19.375 1 90.06 40 SER B N 1
ATOM 1630 C CA . SER B 1 40 ? 0.188 -8.93 -18.969 1 90.06 40 SER B CA 1
ATOM 1631 C C . SER B 1 40 ? 0.894 -8.258 -17.797 1 90.06 40 SER B C 1
ATOM 1633 O O . SER B 1 40 ? 1.471 -8.93 -16.938 1 90.06 40 SER B O 1
ATOM 1635 N N . PRO B 1 41 ? 0.912 -6.918 -17.75 1 90.69 41 PRO B N 1
ATOM 1636 C CA . PRO B 1 41 ? 1.511 -6.234 -16.594 1 90.69 41 PRO B CA 1
ATOM 1637 C C . PRO B 1 41 ? 0.886 -6.648 -15.266 1 90.69 41 PRO B C 1
ATOM 1639 O O . PRO B 1 41 ? -0.328 -6.855 -15.188 1 90.69 41 PRO B O 1
ATOM 1642 N N . ILE B 1 42 ? 1.779 -6.707 -14.273 1 93.12 42 ILE B N 1
ATOM 1643 C CA . ILE B 1 42 ? 1.343 -7.043 -12.922 1 93.12 42 ILE B CA 1
ATOM 1644 C C . ILE B 1 42 ? 0.857 -5.785 -12.211 1 93.12 42 ILE B C 1
ATOM 1646 O O . ILE B 1 42 ? 1.507 -4.738 -12.273 1 93.12 42 ILE B O 1
ATOM 1650 N N . CYS B 1 43 ? -0.29 -5.863 -11.562 1 91.69 43 CYS B N 1
ATOM 1651 C CA . CYS B 1 43 ? -0.847 -4.738 -10.82 1 91.69 43 CYS B CA 1
ATOM 1652 C C . CYS B 1 43 ? -0.438 -4.797 -9.352 1 91.69 43 CYS B C 1
ATOM 1654 O O . CYS B 1 43 ? -0.186 -3.762 -8.727 1 91.69 43 CYS B O 1
ATOM 1656 N N . SER B 1 44 ? -0.391 -5.918 -8.844 1 94 44 SER B N 1
ATOM 1657 C CA . SER B 1 44 ? 0.015 -6.066 -7.453 1 94 44 SER B CA 1
ATOM 1658 C C . SER B 1 44 ? 0.609 -7.449 -7.191 1 94 44 SER B C 1
ATOM 1660 O O . SER B 1 44 ? 0.28 -8.414 -7.887 1 94 44 SER B O 1
ATOM 1662 N N . ALA B 1 45 ? 1.503 -7.539 -6.27 1 96.69 45 ALA B N 1
ATOM 1663 C CA . ALA B 1 45 ? 2.115 -8.758 -5.738 1 96.69 45 ALA B CA 1
ATOM 1664 C C . ALA B 1 45 ? 2.389 -8.617 -4.242 1 96.69 45 ALA B C 1
ATOM 1666 O O . ALA B 1 45 ? 3.129 -7.727 -3.816 1 96.69 45 ALA B O 1
ATOM 1667 N N . LYS B 1 46 ? 1.768 -9.445 -3.482 1 96.62 46 LYS B N 1
ATOM 1668 C CA . LYS B 1 46 ? 1.907 -9.344 -2.033 1 96.62 46 LYS B CA 1
ATOM 1669 C C . LYS B 1 46 ? 1.965 -10.719 -1.384 1 96.62 46 LYS B C 1
ATOM 1671 O O . LYS B 1 46 ? 1.29 -11.648 -1.831 1 96.62 46 LYS B O 1
ATOM 1676 N N . PHE B 1 47 ? 2.705 -10.773 -0.271 1 97.69 47 PHE B N 1
ATOM 1677 C CA . PHE B 1 47 ? 2.801 -12.008 0.499 1 97.69 47 PHE B CA 1
ATOM 1678 C C . PHE B 1 47 ? 1.56 -12.203 1.362 1 97.69 47 PHE B C 1
ATOM 1680 O O . PHE B 1 47 ? 0.953 -11.234 1.817 1 97.69 47 PHE B O 1
ATOM 1687 N N . THR B 1 48 ? 1.238 -13.477 1.561 1 97.62 48 THR B N 1
ATOM 1688 C CA . THR B 1 48 ? 0.398 -13.773 2.715 1 97.62 48 THR B CA 1
ATOM 1689 C C . THR B 1 48 ? 1.142 -13.477 4.016 1 97.62 48 THR B C 1
ATOM 1691 O O . THR B 1 48 ? 2.363 -13.32 4.016 1 97.62 48 THR B O 1
ATOM 1694 N N . LYS B 1 49 ? 0.418 -13.406 5.078 1 95.19 49 LYS B N 1
ATOM 1695 C CA . LYS B 1 49 ? 1.001 -13.07 6.375 1 95.19 49 LYS B CA 1
ATOM 1696 C C . LYS B 1 49 ? 2.057 -14.094 6.785 1 95.19 49 LYS B C 1
ATOM 1698 O O . LYS B 1 49 ? 3.086 -13.734 7.359 1 95.19 49 LYS B O 1
ATOM 1703 N N . ASN B 1 50 ? 1.844 -15.32 6.52 1 95.38 50 ASN B N 1
ATOM 1704 C CA . ASN B 1 50 ? 2.768 -16.375 6.918 1 95.38 50 ASN B CA 1
ATOM 1705 C C . ASN B 1 50 ? 3.957 -16.469 5.969 1 95.38 50 ASN B C 1
ATOM 1707 O O . ASN B 1 50 ? 4.871 -17.266 6.184 1 95.38 50 ASN B O 1
ATOM 1711 N N . GLY B 1 51 ? 3.91 -15.734 4.875 1 96.12 51 GLY B N 1
ATOM 1712 C CA . GLY B 1 51 ? 5.035 -15.633 3.961 1 96.12 51 GLY B CA 1
ATOM 1713 C C . GLY B 1 51 ? 5.16 -16.828 3.031 1 96.12 51 GLY B C 1
ATOM 1714 O O . GLY B 1 51 ? 6.168 -16.969 2.338 1 96.12 51 GLY B O 1
ATOM 1715 N N . LYS B 1 52 ? 4.164 -17.641 2.928 1 96.62 52 LYS B N 1
ATOM 1716 C CA . LYS B 1 52 ? 4.27 -18.891 2.166 1 96.62 52 LYS B CA 1
ATOM 1717 C C . LYS B 1 52 ? 3.691 -18.719 0.764 1 96.62 52 LYS B C 1
ATOM 1719 O O . LYS B 1 52 ? 3.979 -19.516 -0.13 1 96.62 52 LYS B O 1
ATOM 1724 N N . TYR B 1 53 ? 2.842 -17.766 0.577 1 97.56 53 TYR B N 1
ATOM 1725 C CA . TYR B 1 53 ? 2.166 -17.578 -0.702 1 97.56 53 TYR B CA 1
ATOM 1726 C C . TYR B 1 53 ? 2.26 -16.125 -1.16 1 97.56 53 TYR B C 1
ATOM 1728 O O . TYR B 1 53 ? 2.48 -15.227 -0.348 1 97.56 53 TYR B O 1
ATOM 1736 N N . ILE B 1 54 ? 2.064 -15.922 -2.455 1 98 54 ILE B N 1
ATOM 1737 C CA . ILE B 1 54 ? 1.993 -14.602 -3.062 1 98 54 ILE B CA 1
ATOM 1738 C C . ILE B 1 54 ? 0.685 -14.453 -3.836 1 98 54 ILE B C 1
ATOM 1740 O O . ILE B 1 54 ? 0.333 -15.32 -4.637 1 98 54 ILE B O 1
ATOM 1744 N N . LEU B 1 55 ? -0.03 -13.43 -3.535 1 97.81 55 LEU B N 1
ATOM 1745 C CA . LEU B 1 55 ? -1.22 -13.055 -4.293 1 97.81 55 LEU B CA 1
ATOM 1746 C C . LEU B 1 55 ? -0.88 -12.023 -5.363 1 97.81 55 LEU B C 1
ATOM 1748 O O . LEU B 1 55 ? -0.333 -10.961 -5.059 1 97.81 55 LEU B O 1
ATOM 1752 N N . THR B 1 56 ? -1.141 -12.336 -6.594 1 96.5 56 THR B N 1
ATOM 1753 C CA . THR B 1 56 ? -0.868 -11.391 -7.676 1 96.5 56 THR B CA 1
ATOM 1754 C C . THR B 1 56 ? -2.158 -11.008 -8.398 1 96.5 56 THR B C 1
ATOM 1756 O O . THR B 1 56 ? -3.105 -11.797 -8.445 1 96.5 56 THR B O 1
ATOM 1759 N N . SER B 1 57 ? -2.234 -9.844 -8.844 1 93.81 57 SER B N 1
ATOM 1760 C CA . SER B 1 57 ? -3.256 -9.383 -9.781 1 93.81 57 SER B CA 1
ATOM 1761 C C . SER B 1 57 ? -2.625 -8.75 -11.016 1 93.81 57 SER B C 1
ATOM 1763 O O . SER B 1 57 ? -1.542 -8.172 -10.938 1 93.81 57 SER B O 1
ATOM 1765 N N . GLY B 1 58 ? -3.318 -8.859 -12.164 1 91.19 58 GLY B N 1
ATOM 1766 C CA . GLY B 1 58 ? -2.812 -8.312 -13.414 1 91.19 58 GLY B CA 1
ATOM 1767 C C . GLY B 1 58 ? -3.842 -7.5 -14.172 1 91.19 58 GLY B C 1
ATOM 1768 O O . GLY B 1 58 ? -5.02 -7.488 -13.812 1 91.19 58 GLY B O 1
ATOM 1769 N N . MET B 1 59 ? -3.312 -6.848 -15.195 1 89 59 MET B N 1
ATOM 1770 C CA . MET B 1 59 ? -4.184 -6.074 -16.078 1 89 59 MET B CA 1
ATOM 1771 C C . MET B 1 59 ? -5.102 -6.992 -16.875 1 89 59 MET B C 1
ATOM 1773 O O . MET B 1 59 ? -6.059 -6.527 -17.5 1 89 59 MET B O 1
ATOM 1777 N N . ASP B 1 60 ? -4.871 -8.273 -16.859 1 86.25 60 ASP B N 1
ATOM 1778 C CA . ASP B 1 60 ? -5.75 -9.258 -17.469 1 86.25 60 ASP B CA 1
ATOM 1779 C C . ASP B 1 60 ? -6.977 -9.516 -16.594 1 86.25 60 ASP B C 1
ATOM 1781 O O . ASP B 1 60 ? -7.828 -10.344 -16.938 1 86.25 60 ASP B O 1
ATOM 1785 N N . CYS B 1 61 ? -7.105 -8.906 -15.414 1 87.88 61 CYS B N 1
ATOM 1786 C CA . CYS B 1 61 ? -8.227 -8.992 -14.484 1 87.88 61 CYS B CA 1
ATOM 1787 C C . CYS B 1 61 ? -8.258 -10.352 -13.797 1 87.88 61 CYS B C 1
ATOM 1789 O O . CYS B 1 61 ? -9.32 -10.828 -13.406 1 87.88 61 CYS B O 1
ATOM 1791 N N . ILE B 1 62 ? -7.148 -10.922 -13.719 1 90.62 62 ILE B N 1
ATOM 1792 C CA . ILE B 1 62 ? -7.039 -12.219 -13.055 1 90.62 62 ILE B CA 1
ATOM 1793 C C . ILE B 1 62 ? -6.227 -12.078 -11.766 1 90.62 62 ILE B C 1
ATOM 1795 O O . ILE B 1 62 ? -5.227 -11.359 -11.734 1 90.62 62 ILE B O 1
ATOM 1799 N N . VAL B 1 63 ? -6.715 -12.766 -10.766 1 94.19 63 VAL B N 1
ATOM 1800 C CA . VAL B 1 63 ? -5.973 -12.867 -9.508 1 94.19 63 VAL B CA 1
ATOM 1801 C C . VAL B 1 63 ? -5.473 -14.297 -9.32 1 94.19 63 VAL B C 1
ATOM 1803 O O . VAL B 1 63 ? -6.199 -15.258 -9.586 1 94.19 63 VAL B O 1
ATOM 1806 N N . LYS B 1 64 ? -4.25 -14.398 -8.953 1 95.94 64 LYS B N 1
ATOM 1807 C CA . LYS B 1 64 ? -3.645 -15.719 -8.789 1 95.94 64 LYS B CA 1
ATOM 1808 C C . LYS B 1 64 ? -2.953 -15.836 -7.438 1 95.94 64 LYS B C 1
ATOM 1810 O O . LYS B 1 64 ? -2.396 -14.859 -6.93 1 95.94 64 LYS B O 1
ATOM 1815 N N . LEU B 1 65 ? -3 -17.031 -6.926 1 97.75 65 LEU B N 1
ATOM 1816 C CA . LEU B 1 65 ? -2.254 -17.391 -5.727 1 97.75 65 LEU B CA 1
ATOM 1817 C C . LEU B 1 65 ? -1.114 -18.344 -6.055 1 97.75 65 LEU B C 1
ATOM 1819 O O . LEU B 1 65 ? -1.341 -19.422 -6.629 1 97.75 65 LEU B O 1
ATOM 1823 N N . TRP B 1 66 ? 0.071 -17.969 -5.664 1 97.94 66 TRP B N 1
ATOM 1824 C CA . TRP B 1 66 ? 1.277 -18.75 -5.938 1 97.94 66 TRP B CA 1
ATOM 1825 C C . TRP B 1 66 ? 1.845 -19.344 -4.656 1 97.94 66 TRP B C 1
ATOM 1827 O O . TRP B 1 66 ? 1.895 -18.672 -3.621 1 97.94 66 TRP B O 1
ATOM 1837 N N . GLU B 1 67 ? 2.301 -20.547 -4.707 1 97.5 67 GLU B N 1
ATOM 1838 C CA . GLU B 1 67 ? 2.975 -21.188 -3.584 1 97.5 67 GLU B CA 1
ATOM 1839 C C . GLU B 1 67 ? 4.488 -21.156 -3.756 1 97.5 67 GLU B C 1
ATOM 1841 O O . GLU B 1 67 ? 5.016 -21.641 -4.766 1 97.5 67 GLU B O 1
ATOM 1846 N N . LEU B 1 68 ? 5.172 -20.688 -2.76 1 96.88 68 LEU B N 1
ATOM 1847 C CA . LEU B 1 68 ? 6.609 -20.484 -2.871 1 96.88 68 LEU B CA 1
ATOM 1848 C C . LEU B 1 68 ? 7.359 -21.812 -2.803 1 96.88 68 LEU B C 1
ATOM 1850 O O . LEU B 1 68 ? 8.32 -22.016 -3.545 1 96.88 68 LEU B O 1
ATOM 1854 N N . SER B 1 69 ? 6.938 -22.656 -1.926 1 95.69 69 SER B N 1
ATOM 1855 C CA . SER B 1 69 ? 7.668 -23.891 -1.697 1 95.69 69 SER B CA 1
ATOM 1856 C C . SER B 1 69 ? 7.672 -24.781 -2.945 1 95.69 69 SER B C 1
ATOM 1858 O O . SER B 1 69 ? 8.633 -25.516 -3.191 1 95.69 69 SER B O 1
ATOM 1860 N N . THR B 1 70 ? 6.652 -24.688 -3.797 1 94.88 70 THR B N 1
ATOM 1861 C CA . THR B 1 70 ? 6.547 -25.547 -4.973 1 94.88 70 THR B CA 1
ATOM 1862 C C . THR B 1 70 ? 6.77 -24.75 -6.25 1 94.88 70 THR B C 1
ATOM 1864 O O . THR B 1 70 ? 6.863 -25.312 -7.34 1 94.88 70 THR B O 1
ATOM 1867 N N . ASN B 1 71 ? 6.844 -23.406 -6.105 1 92.62 71 ASN B N 1
ATOM 1868 C CA . ASN B 1 71 ? 7 -22.5 -7.238 1 92.62 71 ASN B CA 1
ATOM 1869 C C . ASN B 1 71 ? 5.898 -22.703 -8.273 1 92.62 71 ASN B C 1
ATOM 1871 O O . ASN B 1 71 ? 6.176 -22.766 -9.477 1 92.62 71 ASN B O 1
ATOM 1875 N N . ARG B 1 72 ? 4.66 -22.859 -7.832 1 94.81 72 ARG B N 1
ATOM 1876 C CA . ARG B 1 72 ? 3.541 -23.094 -8.742 1 94.81 72 ARG B CA 1
ATOM 1877 C C . ARG B 1 72 ? 2.369 -22.172 -8.406 1 94.81 72 ARG B C 1
ATOM 1879 O O . ARG B 1 72 ? 2.219 -21.75 -7.262 1 94.81 72 ARG B O 1
ATOM 1886 N N . CYS B 1 73 ? 1.634 -21.953 -9.477 1 96.56 73 CYS B N 1
ATOM 1887 C CA . CYS B 1 73 ? 0.35 -21.297 -9.266 1 96.56 73 CYS B CA 1
ATOM 1888 C C . CYS B 1 73 ? -0.649 -22.25 -8.617 1 96.56 73 CYS B C 1
ATOM 1890 O O . CYS B 1 73 ? -1.015 -23.266 -9.203 1 96.56 73 CYS B O 1
ATOM 1892 N N . LEU B 1 74 ? -1.067 -21.969 -7.445 1 96.5 74 LEU B N 1
ATOM 1893 C CA . LEU B 1 74 ? -1.942 -22.859 -6.684 1 96.5 74 LEU B CA 1
ATOM 1894 C C . LEU B 1 74 ? -3.404 -22.609 -7.047 1 96.5 74 LEU B C 1
ATOM 1896 O O . LEU B 1 74 ? -4.172 -23.562 -7.199 1 96.5 74 LEU B O 1
ATOM 1900 N N . ILE B 1 75 ? -3.844 -21.406 -7.164 1 95.81 75 ILE B N 1
ATOM 1901 C CA . ILE B 1 75 ? -5.238 -21.062 -7.41 1 95.81 75 ILE B CA 1
ATOM 1902 C C . ILE B 1 75 ? -5.316 -19.906 -8.406 1 95.81 75 ILE B C 1
ATOM 1904 O O . ILE B 1 75 ? -4.527 -18.969 -8.328 1 95.81 75 ILE B O 1
ATOM 1908 N N . VAL B 1 76 ? -6.199 -19.984 -9.352 1 94 76 VAL B N 1
ATOM 1909 C CA . VAL B 1 76 ? -6.609 -18.875 -10.211 1 94 76 VAL B CA 1
ATOM 1910 C C . VAL B 1 76 ? -8.023 -18.422 -9.844 1 94 76 VAL B C 1
ATOM 1912 O O . VAL B 1 76 ? -8.961 -19.219 -9.898 1 94 76 VAL B O 1
ATOM 1915 N N . TYR B 1 77 ? -8.117 -17.203 -9.367 1 91.75 77 TYR B N 1
ATOM 1916 C CA . TYR B 1 77 ? -9.422 -16.641 -9.031 1 91.75 77 TYR B CA 1
ATOM 1917 C C . TYR B 1 77 ? -10.055 -15.984 -10.25 1 91.75 77 TYR B C 1
ATOM 1919 O O . TYR B 1 77 ? -9.609 -14.922 -10.688 1 91.75 77 TYR B O 1
ATOM 1927 N N . THR B 1 78 ? -10.945 -16.719 -10.852 1 77.19 78 THR B N 1
ATOM 1928 C CA . THR B 1 78 ? -11.555 -16.25 -12.086 1 77.19 78 THR B CA 1
ATOM 1929 C C . THR B 1 78 ? -12.977 -15.75 -11.828 1 77.19 78 THR B C 1
ATOM 1931 O O . THR B 1 78 ? -13.578 -16.078 -10.805 1 77.19 78 THR B O 1
ATOM 1934 N N . GLY B 1 79 ? -13.5 -15.055 -12.773 1 65.19 79 GLY B N 1
ATOM 1935 C CA . GLY B 1 79 ? -14.898 -14.672 -12.742 1 65.19 79 GLY B CA 1
ATOM 1936 C C . GLY B 1 79 ? -15.102 -13.203 -12.43 1 65.19 79 GLY B C 1
ATOM 1937 O O . GLY B 1 79 ? -16.234 -12.766 -12.164 1 65.19 79 GLY B O 1
ATOM 1938 N N . ALA B 1 80 ? -14.039 -12.633 -12.047 1 61.94 80 ALA B N 1
ATOM 1939 C CA . ALA B 1 80 ? -14.297 -11.203 -12.141 1 61.94 80 ALA B CA 1
ATOM 1940 C C . ALA B 1 80 ? -14.812 -10.828 -13.523 1 61.94 80 ALA B C 1
ATOM 1942 O O . ALA B 1 80 ? -14.531 -11.516 -14.508 1 61.94 80 ALA B O 1
ATOM 1943 N N . GLY B 1 81 ? -16.094 -10.688 -13.703 1 56.72 81 GLY B N 1
ATOM 1944 C CA . GLY B 1 81 ? -16.859 -10.484 -14.914 1 56.72 81 GLY B CA 1
ATOM 1945 C C . GLY B 1 81 ? -16.016 -10.031 -16.094 1 56.72 81 GLY B C 1
ATOM 1946 O O . GLY B 1 81 ? -16.516 -9.883 -17.203 1 56.72 81 GLY B O 1
ATOM 1947 N N . ALA B 1 82 ? -14.859 -9.453 -15.938 1 53.12 82 ALA B N 1
ATOM 1948 C CA . ALA B 1 82 ? -14.406 -8.75 -17.125 1 53.12 82 ALA B CA 1
ATOM 1949 C C . ALA B 1 82 ? -13.602 -9.68 -18.047 1 53.12 82 ALA B C 1
ATOM 1951 O O . ALA B 1 82 ? -12.586 -10.227 -17.625 1 53.12 82 ALA B O 1
ATOM 1952 N N . THR B 1 83 ? -14.32 -10.258 -18.844 1 55.22 83 THR B N 1
ATOM 1953 C CA . THR B 1 83 ? -13.703 -10.617 -20.109 1 55.22 83 THR B CA 1
ATOM 1954 C C . THR B 1 83 ? -13.086 -9.391 -20.781 1 55.22 83 THR B C 1
ATOM 1956 O O . THR B 1 83 ? -13.734 -8.352 -20.922 1 55.22 83 THR B O 1
ATOM 1959 N N . GLY B 1 84 ? -11.773 -9.133 -20.578 1 60.06 84 GLY B N 1
ATOM 1960 C CA . GLY B 1 84 ? -10.992 -8.102 -21.219 1 60.06 84 GLY B CA 1
ATOM 1961 C C . GLY B 1 84 ? -10.125 -7.309 -20.266 1 60.06 84 GLY B C 1
ATOM 1962 O O . GLY B 1 84 ? -10.266 -7.438 -19.047 1 60.06 84 GLY B O 1
ATOM 1963 N N . GLY B 1 85 ? -9.031 -6.641 -20.719 1 68.69 85 GLY B N 1
ATOM 1964 C CA . GLY B 1 85 ? -7.98 -5.867 -20.062 1 68.69 85 GLY B CA 1
ATOM 1965 C C . GLY B 1 85 ? -8.516 -4.691 -19.281 1 68.69 85 GLY B C 1
ATOM 1966 O O . GLY B 1 85 ? -9.602 -4.184 -19.562 1 68.69 85 GLY B O 1
ATOM 1967 N N . MET B 1 86 ? -8.133 -4.469 -18.047 1 77.94 86 MET B N 1
ATOM 1968 C CA . MET B 1 86 ? -8.422 -3.283 -17.25 1 77.94 86 MET B CA 1
ATOM 1969 C C . MET B 1 86 ? -7.672 -2.068 -17.781 1 77.94 86 MET B C 1
ATOM 1971 O O . MET B 1 86 ? -6.633 -2.207 -18.438 1 77.94 86 MET B O 1
ATOM 1975 N N . GLU B 1 87 ? -8.391 -0.919 -17.641 1 81.94 87 GLU B N 1
ATOM 1976 C CA . GLU B 1 87 ? -7.73 0.326 -18.016 1 81.94 87 GLU B CA 1
ATOM 1977 C C . GLU B 1 87 ? -6.852 0.851 -16.891 1 81.94 87 GLU B C 1
ATOM 1979 O O . GLU B 1 87 ? -5.883 1.575 -17.141 1 81.94 87 GLU B O 1
ATOM 1984 N N . ASN B 1 88 ? -7.273 0.458 -15.758 1 82.75 88 ASN B N 1
ATOM 1985 C CA . ASN B 1 88 ? -6.539 0.955 -14.602 1 82.75 88 ASN B CA 1
ATOM 1986 C C . ASN B 1 88 ? -5.965 -0.188 -13.766 1 82.75 88 ASN B C 1
ATOM 1988 O O . ASN B 1 88 ? -6.531 -1.282 -13.734 1 82.75 88 ASN B O 1
ATOM 1992 N N . LEU B 1 89 ? -4.809 0.156 -13.125 1 82.56 89 LEU B N 1
ATOM 1993 C CA . LEU B 1 89 ? -4.211 -0.822 -12.227 1 82.56 89 LEU B CA 1
ATOM 1994 C C . LEU B 1 89 ? -5.086 -1.038 -11 1 82.56 89 LEU B C 1
ATOM 1996 O O . LEU B 1 89 ? -5.508 -0.075 -10.352 1 82.56 89 LEU B O 1
ATOM 2000 N N . GLN B 1 90 ? -5.434 -2.346 -10.766 1 87.94 90 GLN B N 1
ATOM 2001 C CA . GLN B 1 90 ? -6.195 -2.693 -9.57 1 87.94 90 GLN B CA 1
ATOM 2002 C C . GLN B 1 90 ? -5.434 -3.686 -8.695 1 87.94 90 GLN B C 1
ATOM 2004 O O . GLN B 1 90 ? -4.867 -4.656 -9.203 1 87.94 90 GLN B O 1
ATOM 2009 N N . ASN B 1 91 ? -5.43 -3.367 -7.441 1 91.88 91 ASN B N 1
ATOM 2010 C CA . ASN B 1 91 ? -4.766 -4.262 -6.5 1 91.88 91 ASN B CA 1
ATOM 2011 C C . ASN B 1 91 ? -5.73 -5.301 -5.938 1 91.88 91 ASN B C 1
ATOM 2013 O O . ASN B 1 91 ? -6.895 -4.992 -5.672 1 91.88 91 ASN B O 1
ATOM 2017 N N . ALA B 1 92 ? -5.262 -6.5 -5.785 1 94.5 92 ALA B N 1
ATOM 2018 C CA . ALA B 1 92 ? -5.969 -7.535 -5.035 1 94.5 92 ALA B CA 1
ATOM 2019 C C . ALA B 1 92 ? -5.469 -7.602 -3.594 1 94.5 92 ALA B C 1
ATOM 2021 O O . ALA B 1 92 ? -4.324 -7.238 -3.309 1 94.5 92 ALA B O 1
ATOM 2022 N N . SER B 1 93 ? -6.328 -8.023 -2.75 1 95.69 93 SER B N 1
ATOM 2023 C CA . SER B 1 93 ? -5.934 -8.133 -1.35 1 95.69 93 SER B CA 1
ATOM 2024 C C . SER B 1 93 ? -6.703 -9.25 -0.646 1 95.69 93 SER B C 1
ATOM 2026 O O . SER B 1 93 ? -7.832 -9.57 -1.027 1 95.69 93 SER B O 1
ATOM 2028 N N . PHE B 1 94 ? -6.043 -9.773 0.39 1 96.62 94 PHE B N 1
ATOM 2029 C CA . PHE B 1 94 ? -6.766 -10.594 1.351 1 96.62 94 PHE B CA 1
ATOM 2030 C C . PHE B 1 94 ? -7.566 -9.719 2.314 1 96.62 94 PHE B C 1
ATOM 2032 O O . PHE B 1 94 ? -7.227 -8.555 2.535 1 96.62 94 PHE B O 1
ATOM 2039 N N . ASN B 1 95 ? -8.594 -10.336 2.803 1 95.38 95 ASN B N 1
ATOM 2040 C CA . ASN B 1 95 ? -9.211 -9.703 3.963 1 95.38 95 ASN B CA 1
ATOM 2041 C C . ASN B 1 95 ? -8.352 -9.859 5.211 1 95.38 95 ASN B C 1
ATOM 2043 O O . ASN B 1 95 ? -7.234 -10.375 5.141 1 95.38 95 ASN B O 1
ATOM 2047 N N . HIS B 1 96 ? -8.805 -9.406 6.402 1 94.38 96 HIS B N 1
ATOM 2048 C CA . HIS B 1 96 ? -8 -9.234 7.609 1 94.38 96 HIS B CA 1
ATOM 2049 C C . HIS B 1 96 ? -7.488 -10.578 8.125 1 94.38 96 HIS B C 1
ATOM 2051 O O . HIS B 1 96 ? -6.414 -10.648 8.719 1 94.38 96 HIS B O 1
ATOM 2057 N N . ASN B 1 97 ? -8.234 -11.664 7.945 1 94.94 97 ASN B N 1
ATOM 2058 C CA . ASN B 1 97 ? -7.805 -12.977 8.422 1 94.94 97 ASN B CA 1
ATOM 2059 C C . ASN B 1 97 ? -7.426 -13.891 7.258 1 94.94 97 ASN B C 1
ATOM 2061 O O . ASN B 1 97 ? -7.238 -15.094 7.449 1 94.94 97 ASN B O 1
ATOM 2065 N N . GLU B 1 98 ? -7.422 -13.398 6.016 1 96.56 98 GLU B N 1
ATOM 2066 C CA . GLU B 1 98 ? -6.965 -14.031 4.781 1 96.56 98 GLU B CA 1
ATOM 2067 C C . GLU B 1 98 ? -7.867 -15.195 4.391 1 96.56 98 GLU B C 1
ATOM 2069 O O . GLU B 1 98 ? -7.434 -16.125 3.701 1 96.56 98 GLU B O 1
ATOM 2074 N N . ASP B 1 99 ? -9.148 -15.102 4.824 1 94.88 99 ASP B N 1
ATOM 2075 C CA . ASP B 1 99 ? -10.148 -16.094 4.43 1 94.88 99 ASP B CA 1
ATOM 2076 C C . ASP B 1 99 ? -10.68 -15.805 3.029 1 94.88 99 ASP B C 1
ATOM 2078 O O . ASP B 1 99 ? -11.188 -16.703 2.357 1 94.88 99 ASP B O 1
ATOM 2082 N N . TYR B 1 100 ? -10.586 -14.602 2.635 1 95 100 TYR B N 1
ATOM 2083 C CA . TYR B 1 100 ? -11.133 -14.18 1.351 1 95 100 TYR B CA 1
ATOM 2084 C C . TYR B 1 100 ? -10.117 -13.375 0.557 1 95 100 TYR B C 1
ATOM 2086 O O . TYR B 1 100 ? -9.281 -12.68 1.136 1 95 100 TYR B O 1
ATOM 2094 N N . VAL B 1 101 ? -10.219 -13.492 -0.73 1 95.88 101 VAL B N 1
ATOM 2095 C CA . VAL B 1 101 ? -9.508 -12.641 -1.683 1 95.88 101 VAL B CA 1
ATOM 2096 C C . VAL B 1 101 ? -10.484 -11.656 -2.322 1 95.88 101 VAL B C 1
ATOM 2098 O O . VAL B 1 101 ? -11.578 -12.031 -2.742 1 95.88 101 VAL B O 1
ATOM 2101 N N . MET B 1 102 ? -10.109 -10.43 -2.379 1 94.25 102 MET B N 1
ATOM 2102 C CA . MET B 1 102 ? -10.969 -9.359 -2.883 1 94.25 102 MET B CA 1
ATOM 2103 C C . MET B 1 102 ? -10.312 -8.641 -4.055 1 94.25 102 MET B C 1
ATOM 2105 O O . MET B 1 102 ? -9.102 -8.414 -4.047 1 94.25 102 MET B O 1
ATOM 2109 N N . PHE B 1 103 ? -11.055 -8.25 -4.996 1 93.56 103 PHE B N 1
ATOM 2110 C CA . PHE B 1 103 ? -10.578 -7.59 -6.207 1 93.56 103 PHE B CA 1
ATOM 2111 C C . PHE B 1 103 ? -11.688 -6.758 -6.844 1 93.56 103 PHE B C 1
ATOM 2113 O O . PHE B 1 103 ? -12.734 -7.293 -7.215 1 93.56 103 PHE B O 1
ATOM 2120 N N . PRO B 1 104 ? -11.422 -5.441 -6.918 1 91.06 104 PRO B N 1
ATOM 2121 C CA . PRO B 1 104 ? -12.438 -4.621 -7.582 1 91.06 104 PRO B CA 1
ATOM 2122 C C . PRO B 1 104 ? -12.461 -4.824 -9.094 1 91.06 104 PRO B C 1
ATOM 2124 O O . PRO B 1 104 ? -11.445 -4.637 -9.766 1 91.06 104 PRO B O 1
ATOM 2127 N N . ASP B 1 105 ? -13.531 -5.141 -9.562 1 85.69 105 ASP B N 1
ATOM 2128 C CA . ASP B 1 105 ? -13.719 -5.289 -11.008 1 85.69 105 ASP B CA 1
ATOM 2129 C C . ASP B 1 105 ? -14.156 -3.971 -11.641 1 85.69 105 ASP B C 1
ATOM 2131 O O . ASP B 1 105 ? -15.273 -3.504 -11.398 1 85.69 105 ASP B O 1
ATOM 2135 N N . GLU B 1 106 ? -13.336 -3.432 -12.453 1 82.88 106 GLU B N 1
ATOM 2136 C CA . GLU B 1 106 ? -13.578 -2.123 -13.055 1 82.88 106 GLU B CA 1
ATOM 2137 C C . GLU B 1 106 ? -14.805 -2.152 -13.961 1 82.88 106 GLU B C 1
ATOM 2139 O O . GLU B 1 106 ? -15.594 -1.205 -13.984 1 82.88 106 GLU B O 1
ATOM 2144 N N . LYS B 1 107 ? -15.039 -3.152 -14.719 1 80.56 107 LYS B N 1
ATOM 2145 C CA . LYS B 1 107 ? -16.109 -3.215 -15.711 1 80.56 107 LYS B CA 1
ATOM 2146 C C . LYS B 1 107 ? -17.469 -3.318 -15.047 1 80.56 107 LYS B C 1
ATOM 2148 O O . LYS B 1 107 ? -18.422 -2.621 -15.438 1 80.56 107 LYS B O 1
ATOM 2153 N N . SER B 1 108 ? -17.625 -4.176 -14.102 1 81.06 108 SER B N 1
ATOM 2154 C CA . SER B 1 108 ? -18.922 -4.379 -13.469 1 81.06 108 SER B CA 1
ATOM 2155 C C . SER B 1 108 ? -19.156 -3.361 -12.359 1 81.06 108 SER B C 1
ATOM 2157 O O . SER B 1 108 ? -20.297 -3.178 -11.906 1 81.06 108 SER B O 1
ATOM 2159 N N . GLY B 1 109 ? -18.094 -2.758 -11.836 1 86.5 109 GLY B N 1
ATOM 2160 C CA . GLY B 1 109 ? -18.219 -1.842 -10.719 1 86.5 109 GLY B CA 1
ATOM 2161 C C . GLY B 1 109 ? -18.469 -2.547 -9.391 1 86.5 109 GLY B C 1
ATOM 2162 O O . GLY B 1 109 ? -19 -1.949 -8.453 1 86.5 109 GLY B O 1
ATOM 2163 N N . SER B 1 110 ? -18.125 -3.824 -9.383 1 89.31 110 SER B N 1
ATOM 2164 C CA . SER B 1 110 ? -18.375 -4.645 -8.203 1 89.31 110 SER B CA 1
ATOM 2165 C C . SER B 1 110 ? -17.062 -5.098 -7.566 1 89.31 110 SER B C 1
ATOM 2167 O O . SER B 1 110 ? -16.016 -5.109 -8.219 1 89.31 110 SER B O 1
ATOM 2169 N N . MET B 1 111 ? -17.172 -5.355 -6.297 1 91.94 111 MET B N 1
ATOM 2170 C CA . MET B 1 111 ? -16.078 -6.043 -5.625 1 91.94 111 MET B CA 1
ATOM 2171 C C . MET B 1 111 ? -16.219 -7.559 -5.758 1 91.94 111 MET B C 1
ATOM 2173 O O . MET B 1 111 ? -17.203 -8.133 -5.293 1 91.94 111 MET B O 1
ATOM 2177 N N . CYS B 1 112 ? -15.227 -8.172 -6.43 1 91.81 112 CYS B N 1
ATOM 2178 C CA . CYS B 1 112 ? -15.164 -9.633 -6.457 1 91.81 112 CYS B CA 1
ATOM 2179 C C . CYS B 1 112 ? -14.547 -10.18 -5.176 1 91.81 112 CYS B C 1
ATOM 2181 O O . CYS B 1 112 ? -13.547 -9.648 -4.691 1 91.81 112 CYS B O 1
ATOM 2183 N N . CYS B 1 113 ? -15.195 -11.203 -4.688 1 92.69 113 CYS B N 1
ATOM 2184 C CA . CYS B 1 113 ? -14.695 -11.883 -3.494 1 92.69 113 CYS B CA 1
ATOM 2185 C C . CYS B 1 113 ? -14.703 -13.391 -3.684 1 92.69 113 CYS B C 1
ATOM 2187 O O . CYS B 1 113 ? -15.695 -13.961 -4.129 1 92.69 113 CYS B O 1
ATOM 2189 N N . TRP B 1 114 ? -13.633 -13.961 -3.367 1 94.31 114 TRP B N 1
ATOM 2190 C CA . TRP B 1 114 ? -13.492 -15.414 -3.416 1 94.31 114 TRP B CA 1
ATOM 2191 C C . TRP B 1 114 ? -13.062 -15.969 -2.062 1 94.31 114 TRP B C 1
ATOM 2193 O O . TRP B 1 114 ? -12.32 -15.305 -1.324 1 94.31 114 TRP B O 1
ATOM 2203 N N . GLU B 1 115 ? -13.562 -17.172 -1.764 1 94.5 115 GLU B N 1
ATOM 2204 C CA . GLU B 1 115 ? -12.875 -17.906 -0.708 1 94.5 115 GLU B CA 1
ATOM 2205 C C . GLU B 1 115 ? -11.414 -18.156 -1.072 1 94.5 115 GLU B C 1
ATOM 2207 O O . GLU B 1 115 ? -11.109 -18.609 -2.174 1 94.5 115 GLU B O 1
ATOM 2212 N N . ALA B 1 116 ? -10.516 -17.859 -0.13 1 94.69 116 ALA B N 1
ATOM 2213 C CA . ALA B 1 116 ? -9.094 -17.844 -0.447 1 94.69 116 ALA B CA 1
ATOM 2214 C C . ALA B 1 116 ? -8.578 -19.25 -0.771 1 94.69 116 ALA B C 1
ATOM 2216 O O . ALA B 1 116 ? -7.719 -19.406 -1.639 1 94.69 116 ALA B O 1
ATOM 2217 N N . ARG B 1 117 ? -9.039 -20.234 -0.16 1 92 117 ARG B N 1
ATOM 2218 C CA . ARG B 1 117 ? -8.445 -21.562 -0.24 1 92 117 ARG B CA 1
ATOM 2219 C C . ARG B 1 117 ? -9.023 -22.359 -1.411 1 92 117 ARG B C 1
ATOM 2221 O O . ARG B 1 117 ? -8.336 -23.172 -2.014 1 92 117 ARG B O 1
ATOM 2228 N N . ASN B 1 118 ? -10.258 -22.141 -1.747 1 88.44 118 ASN B N 1
ATOM 2229 C CA . ASN B 1 118 ? -10.836 -22.984 -2.775 1 88.44 118 ASN B CA 1
ATOM 2230 C C . ASN B 1 118 ? -11.336 -22.172 -3.965 1 88.44 118 ASN B C 1
ATOM 2232 O O . ASN B 1 118 ? -11.891 -22.734 -4.914 1 88.44 118 ASN B O 1
ATOM 2236 N N . SER B 1 119 ? -11.258 -20.922 -3.906 1 83.56 119 SER B N 1
ATOM 2237 C CA . SER B 1 119 ? -11.555 -19.984 -4.988 1 83.56 119 SER B CA 1
ATOM 2238 C C . SER B 1 119 ? -13.055 -19.953 -5.277 1 83.56 119 SER B C 1
ATOM 2240 O O . SER B 1 119 ? -13.469 -19.484 -6.34 1 83.56 119 SER B O 1
ATOM 2242 N N . ASP B 1 120 ? -13.781 -20.5 -4.434 1 85.94 120 ASP B N 1
ATOM 2243 C CA . ASP B 1 120 ? -15.227 -20.344 -4.609 1 85.94 120 ASP B CA 1
ATOM 2244 C C . ASP B 1 120 ? -15.617 -18.859 -4.625 1 85.94 120 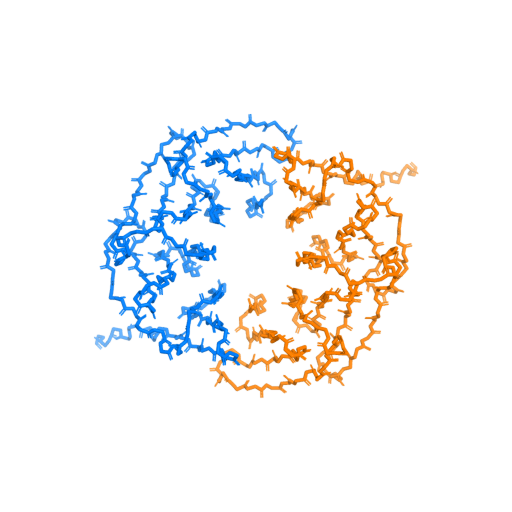ASP B C 1
ATOM 2246 O O . ASP B 1 120 ? -15.242 -18.109 -3.723 1 85.94 120 ASP B O 1
ATOM 2250 N N . ARG B 1 121 ? -16.203 -18.609 -5.801 1 80.25 121 ARG B N 1
ATOM 2251 C CA . ARG B 1 121 ? -16.656 -17.219 -5.879 1 80.25 121 ARG B CA 1
ATOM 2252 C C . ARG B 1 121 ? -17.781 -16.953 -4.895 1 80.25 121 ARG B C 1
ATOM 2254 O O . ARG B 1 121 ? -18.703 -17.766 -4.758 1 80.25 121 ARG B O 1
ATOM 2261 N N . LYS B 1 122 ? -17.453 -15.945 -4.184 1 74.25 122 LYS B N 1
ATOM 2262 C CA . LYS B 1 122 ? -18.562 -15.453 -3.373 1 74.25 122 LYS B CA 1
ATOM 2263 C C . LYS B 1 122 ? -19.297 -14.32 -4.086 1 74.25 122 LYS B C 1
ATOM 2265 O O . LYS B 1 122 ? -18.953 -13.961 -5.215 1 74.25 122 LYS B O 1
ATOM 2270 N N . ARG B 1 123 ? -20.344 -13.719 -3.602 1 70.44 123 ARG B N 1
ATOM 2271 C CA . ARG B 1 123 ? -21.234 -12.711 -4.195 1 70.44 123 ARG B CA 1
ATOM 2272 C C . ARG B 1 123 ? -20.453 -11.445 -4.535 1 70.44 123 ARG B C 1
ATOM 2274 O O . ARG B 1 123 ? -19.484 -11.102 -3.863 1 70.44 123 ARG B O 1
ATOM 2281 N N . LEU B 1 124 ? -20.719 -10.984 -5.832 1 81.44 124 LEU B N 1
ATOM 2282 C CA . LEU B 1 124 ? -20.297 -9.672 -6.301 1 81.44 124 LEU B CA 1
ATOM 2283 C C . LEU B 1 124 ? -21 -8.562 -5.523 1 81.44 124 LEU B C 1
ATOM 2285 O O . LEU B 1 124 ? -22.219 -8.508 -5.488 1 81.44 124 LEU B O 1
ATOM 2289 N N . LEU B 1 125 ? -20.141 -7.883 -4.84 1 87.25 125 LEU B N 1
ATOM 2290 C CA . LEU B 1 125 ? -20.703 -6.766 -4.086 1 87.25 125 LEU B CA 1
ATOM 2291 C C . LEU B 1 125 ? -20.719 -5.496 -4.934 1 87.25 125 LEU B C 1
ATOM 2293 O O . LEU B 1 125 ? -19.656 -5 -5.332 1 87.25 125 LEU B O 1
ATOM 2297 N N . ALA B 1 126 ? -21.891 -5.035 -5.227 1 89.25 126 ALA B N 1
ATOM 2298 C CA . ALA B 1 126 ? -21.984 -3.766 -5.945 1 89.25 126 ALA B CA 1
ATOM 2299 C C . ALA B 1 126 ? -21.422 -2.623 -5.113 1 89.25 126 ALA B C 1
ATOM 2301 O O . ALA B 1 126 ? -21.859 -2.381 -3.99 1 89.25 126 ALA B O 1
ATOM 2302 N N . LEU B 1 127 ? -20.453 -1.929 -5.629 1 91.56 127 LEU B N 1
ATOM 2303 C CA . LEU B 1 127 ? -19.766 -0.908 -4.848 1 91.56 127 LEU B CA 1
ATOM 2304 C C . LEU B 1 127 ? -20.531 0.408 -4.871 1 91.56 127 LEU B C 1
ATOM 2306 O O . LEU B 1 127 ? -20.328 1.266 -4.008 1 91.56 127 LEU B O 1
ATOM 2310 N N . GLY B 1 128 ? -21.391 0.654 -5.887 1 90.75 128 GLY B N 1
ATOM 2311 C CA . GLY B 1 128 ? -22.281 1.81 -5.898 1 90.75 128 GLY B CA 1
ATOM 2312 C C . GLY B 1 128 ? -21.578 3.088 -6.324 1 90.75 128 GLY B C 1
ATOM 2313 O O . GLY B 1 128 ? -22.125 4.184 -6.156 1 90.75 128 GLY B O 1
ATOM 2314 N N . HIS B 1 129 ? -20.375 3.057 -6.711 1 90.88 129 HIS B N 1
ATOM 2315 C CA . HIS B 1 129 ? -19.703 4.23 -7.266 1 90.88 129 HIS B CA 1
ATOM 2316 C C . HIS B 1 129 ? -20.25 4.578 -8.648 1 90.88 129 HIS B C 1
ATOM 2318 O O . HIS B 1 129 ? -20.734 3.697 -9.367 1 90.88 129 HIS B O 1
ATOM 2324 N N . SER B 1 130 ? -20.266 5.883 -9.008 1 89.94 130 SER B N 1
ATOM 2325 C CA . SER B 1 130 ? -20.766 6.309 -10.305 1 89.94 130 SER B CA 1
ATOM 2326 C C . SER B 1 130 ? -19.703 6.145 -11.391 1 89.94 130 SER B C 1
ATOM 2328 O O . SER B 1 130 ? -20.031 6.164 -12.586 1 89.94 130 SER B O 1
ATOM 2330 N N . VAL B 1 131 ? -18.516 6.156 -10.969 1 87.31 131 VAL B N 1
ATOM 2331 C CA . VAL B 1 131 ? -17.391 5.883 -11.859 1 87.31 131 VAL B CA 1
ATOM 2332 C C . VAL B 1 131 ? -16.5 4.801 -11.258 1 87.31 131 VAL B C 1
ATOM 2334 O O . VAL B 1 131 ? -16.812 4.246 -10.203 1 87.31 131 VAL B O 1
ATOM 2337 N N . TYR B 1 132 ? -15.5 4.383 -11.883 1 83.19 132 TYR B N 1
ATOM 2338 C CA . TYR B 1 132 ? -14.688 3.23 -11.492 1 83.19 132 TYR B CA 1
ATOM 2339 C C . TYR B 1 132 ? -14.055 3.451 -10.125 1 83.19 132 TYR B C 1
ATOM 2341 O O . TYR B 1 132 ? -13.672 4.574 -9.781 1 83.19 132 TYR B O 1
ATOM 2349 N N . CYS B 1 133 ? -13.977 2.291 -9.406 1 87.62 133 CYS B N 1
ATOM 2350 C CA . CYS B 1 133 ? -13.242 2.264 -8.148 1 87.62 133 CYS B CA 1
ATOM 2351 C C . CYS B 1 133 ? -11.742 2.387 -8.383 1 87.62 133 CYS B C 1
ATOM 2353 O O . CYS B 1 133 ? -11.172 1.652 -9.195 1 87.62 133 CYS B O 1
ATOM 2355 N N . ARG B 1 134 ? -11.117 3.301 -7.766 1 84.44 134 ARG B N 1
ATOM 2356 C CA . ARG B 1 134 ? -9.695 3.535 -7.996 1 84.44 134 ARG B CA 1
ATOM 2357 C C . ARG B 1 134 ? -8.852 2.873 -6.91 1 84.44 134 ARG B C 1
ATOM 2359 O O . ARG B 1 134 ? -7.715 2.461 -7.164 1 84.44 134 ARG B O 1
ATOM 2366 N N . THR B 1 135 ? -9.336 2.877 -5.754 1 88.44 135 THR B N 1
ATOM 2367 C CA . THR B 1 135 ? -8.562 2.357 -4.629 1 88.44 135 THR B CA 1
ATOM 2368 C C . THR B 1 135 ? -9.477 1.656 -3.625 1 88.44 135 THR B C 1
ATOM 2370 O O . THR B 1 135 ? -10.672 1.954 -3.549 1 88.44 135 THR B O 1
ATOM 2373 N N . PHE B 1 136 ? -9.047 0.711 -2.918 1 90.75 136 PHE B N 1
ATOM 2374 C CA . PHE B 1 136 ? -9.719 0.168 -1.743 1 90.75 136 PHE B CA 1
ATOM 2375 C C . PHE B 1 136 ? -8.703 -0.272 -0.695 1 90.75 136 PHE B C 1
ATOM 2377 O O . PHE B 1 136 ? -7.539 -0.514 -1.016 1 90.75 136 PHE B O 1
ATOM 2384 N N . SER B 1 137 ? -9.031 -0.251 0.478 1 94.19 137 SER B N 1
ATOM 2385 C CA . SER B 1 137 ? -8.227 -0.702 1.61 1 94.19 137 SER B CA 1
ATOM 2386 C C . SER B 1 137 ? -9.055 -1.544 2.574 1 94.19 137 SER B C 1
ATOM 2388 O O . SER B 1 137 ? -10.117 -1.112 3.029 1 94.19 137 SER B O 1
ATOM 2390 N N . HIS B 1 138 ? -8.562 -2.77 2.768 1 95.12 138 HIS B N 1
ATOM 2391 C CA . HIS B 1 138 ? -9.219 -3.604 3.77 1 95.12 138 HIS B CA 1
ATOM 2392 C C . HIS B 1 138 ? -8.68 -3.312 5.164 1 95.12 138 HIS B C 1
ATOM 2394 O O . HIS B 1 138 ? -7.48 -3.092 5.34 1 95.12 138 HIS B O 1
ATOM 2400 N N . SER B 1 139 ? -9.555 -3.332 6.168 1 94.25 139 SER B N 1
ATOM 2401 C CA . SER B 1 139 ? -9.141 -3.201 7.562 1 94.25 139 SER B CA 1
ATOM 2402 C C . SER B 1 139 ? -8.188 -4.32 7.965 1 94.25 139 SER B C 1
ATOM 2404 O O . SER B 1 139 ? -8.391 -5.48 7.594 1 94.25 139 SER B O 1
ATOM 2406 N N . PRO B 1 140 ? -7.168 -3.91 8.727 1 91.25 140 PRO B N 1
ATOM 2407 C CA . PRO B 1 140 ? -6.227 -4.957 9.133 1 91.25 140 PRO B CA 1
ATOM 2408 C C . PRO B 1 140 ? -6.793 -5.879 10.211 1 91.25 140 PRO B C 1
ATOM 2410 O O . PRO B 1 140 ? -6.277 -6.98 10.422 1 91.25 140 PRO B O 1
ATOM 2413 N N . THR B 1 141 ? -7.883 -5.484 10.867 1 90.44 141 THR B N 1
ATOM 2414 C CA . THR B 1 141 ? -8.297 -6.258 12.031 1 90.44 141 THR B CA 1
ATOM 2415 C C . THR B 1 141 ? -9.773 -6.617 11.938 1 90.44 141 THR B C 1
ATOM 2417 O O . THR B 1 141 ? -10.234 -7.551 12.602 1 90.44 141 THR B O 1
ATOM 2420 N N . MET B 1 142 ? -10.539 -5.914 11.117 1 90.44 142 MET B N 1
ATOM 2421 C CA . MET B 1 142 ? -11.984 -6.098 11.078 1 90.44 142 MET B CA 1
ATOM 2422 C C . MET B 1 142 ? -12.438 -6.539 9.688 1 90.44 142 MET B C 1
ATOM 2424 O O . MET B 1 142 ? -11.719 -6.348 8.703 1 90.44 142 MET B O 1
ATOM 2428 N N . PRO B 1 143 ? -13.586 -7.184 9.633 1 92.5 143 PRO B N 1
ATOM 2429 C CA . PRO B 1 143 ? -14.133 -7.527 8.32 1 92.5 143 PRO B CA 1
ATOM 2430 C C . PRO B 1 143 ? -14.789 -6.332 7.629 1 92.5 143 PRO B C 1
ATOM 2432 O O . PRO B 1 143 ? -15.992 -6.352 7.363 1 92.5 143 PRO B O 1
ATOM 2435 N N . ALA B 1 144 ? -13.992 -5.363 7.309 1 93.81 144 ALA B N 1
ATOM 2436 C CA . ALA B 1 144 ? -14.43 -4.109 6.703 1 93.81 144 ALA B CA 1
ATOM 2437 C C . ALA B 1 144 ? -13.406 -3.609 5.68 1 93.81 144 ALA B C 1
ATOM 2439 O O . ALA B 1 144 ? -12.219 -3.912 5.781 1 93.81 144 ALA B O 1
ATOM 2440 N N . PHE B 1 145 ? -13.938 -2.941 4.695 1 94.44 145 PHE B N 1
ATOM 2441 C CA . PHE B 1 145 ? -13.055 -2.285 3.742 1 94.44 145 PHE B CA 1
ATOM 2442 C C . PHE B 1 145 ? -13.656 -0.969 3.262 1 94.44 145 PHE B C 1
ATOM 2444 O O . PHE B 1 145 ? -14.844 -0.718 3.453 1 94.44 145 PHE B O 1
ATOM 2451 N N . ILE B 1 146 ? -12.789 -0.152 2.775 1 93.75 146 ILE B N 1
ATOM 2452 C CA . ILE B 1 146 ? -13.18 1.149 2.242 1 93.75 146 ILE B CA 1
ATOM 2453 C C . ILE B 1 146 ? -12.773 1.248 0.773 1 93.75 146 ILE B C 1
ATOM 2455 O O . ILE B 1 146 ? -11.711 0.756 0.381 1 93.75 146 ILE B O 1
ATOM 2459 N N . THR B 1 147 ? -13.648 1.829 -0.017 1 93.38 147 THR B N 1
ATOM 2460 C CA . THR B 1 147 ? -13.336 2.047 -1.426 1 93.38 147 THR B CA 1
ATOM 2461 C C . THR B 1 147 ? -13.32 3.539 -1.751 1 93.38 147 THR B C 1
ATOM 2463 O O . THR B 1 147 ? -14.031 4.324 -1.124 1 93.38 147 THR B O 1
ATOM 2466 N N . GLY B 1 148 ? -12.406 3.934 -2.607 1 90.75 148 GLY B N 1
ATOM 2467 C CA . GLY B 1 148 ? -12.352 5.27 -3.176 1 90.75 148 GLY B CA 1
ATOM 2468 C C . GLY B 1 148 ? -12.445 5.281 -4.691 1 90.75 148 GLY B C 1
ATOM 2469 O O . GLY B 1 148 ? -11.891 4.406 -5.359 1 90.75 148 GLY B O 1
ATOM 2470 N N . SER B 1 149 ? -13.125 6.238 -5.227 1 88.5 149 SER B N 1
ATOM 2471 C CA . SER B 1 149 ? -13.391 6.336 -6.66 1 88.5 149 SER B CA 1
ATOM 2472 C C . SER B 1 149 ? -13.109 7.742 -7.176 1 88.5 149 SER B C 1
ATOM 2474 O O . SER B 1 149 ? -12.867 8.664 -6.391 1 88.5 149 SER B O 1
ATOM 2476 N N . ASP B 1 150 ? -13.078 7.922 -8.477 1 82.12 150 ASP B N 1
ATOM 2477 C CA . ASP B 1 150 ? -12.898 9.227 -9.117 1 82.12 150 ASP B CA 1
ATOM 2478 C C . ASP B 1 150 ? -14.172 10.062 -9.008 1 82.12 150 ASP B C 1
ATOM 2480 O O . ASP B 1 150 ? -14.188 11.234 -9.398 1 82.12 150 ASP B O 1
ATOM 2484 N N . ASP B 1 151 ? -15.188 9.5 -8.461 1 81.75 151 ASP B N 1
ATOM 2485 C CA . ASP B 1 151 ? -16.375 10.305 -8.172 1 81.75 151 ASP B CA 1
ATOM 2486 C C . ASP B 1 151 ? -16.188 11.133 -6.906 1 81.75 151 ASP B C 1
ATOM 2488 O O . ASP B 1 151 ? -17.094 11.836 -6.473 1 81.75 151 ASP B O 1
ATOM 2492 N N . HIS B 1 152 ? -15.07 11.031 -6.211 1 77.62 152 HIS B N 1
ATOM 2493 C CA . HIS B 1 152 ? -14.609 11.805 -5.062 1 77.62 152 HIS B CA 1
ATOM 2494 C C . HIS B 1 152 ? -15.359 11.406 -3.795 1 77.62 152 HIS B C 1
ATOM 2496 O O . HIS B 1 152 ? -15.461 12.188 -2.852 1 77.62 152 HIS B O 1
ATOM 2502 N N . ARG B 1 153 ? -15.938 10.211 -3.854 1 83.56 153 ARG B N 1
ATOM 2503 C CA . ARG B 1 153 ? -16.609 9.664 -2.68 1 83.56 153 ARG B CA 1
ATOM 2504 C C . ARG B 1 153 ? -15.898 8.414 -2.178 1 83.56 153 ARG B C 1
ATOM 2506 O O . ARG B 1 153 ? -15.406 7.613 -2.975 1 83.56 153 ARG B O 1
ATOM 2513 N N . ALA B 1 154 ? -15.836 8.328 -0.909 1 89.06 154 ALA B N 1
ATOM 2514 C CA . ALA B 1 154 ? -15.406 7.086 -0.268 1 89.06 154 ALA B CA 1
ATOM 2515 C C . ALA B 1 154 ? -16.594 6.316 0.287 1 89.06 154 ALA B C 1
ATOM 2517 O O . ALA B 1 154 ? -17.547 6.914 0.8 1 89.06 154 ALA B O 1
ATOM 2518 N N . ARG B 1 155 ? -16.562 5.012 0.142 1 92.44 155 ARG B N 1
ATOM 2519 C CA . ARG B 1 155 ? -17.641 4.168 0.662 1 92.44 155 ARG B CA 1
ATOM 2520 C C . ARG B 1 155 ? -17.094 3.1 1.602 1 92.44 155 ARG B C 1
ATOM 2522 O O . ARG B 1 155 ? -16.031 2.527 1.347 1 92.44 155 ARG B O 1
ATOM 2529 N N . PHE B 1 156 ? -17.844 2.848 2.666 1 91.5 156 PHE B N 1
ATOM 2530 C CA . PHE B 1 156 ? -17.453 1.887 3.691 1 91.5 156 PHE B CA 1
ATOM 2531 C C . PHE B 1 156 ? -18.328 0.636 3.621 1 91.5 156 PHE B C 1
ATOM 2533 O O . PHE B 1 156 ? -19.547 0.726 3.434 1 91.5 156 PHE B O 1
ATOM 2540 N N . TRP B 1 157 ? -17.688 -0.475 3.775 1 91.94 157 TRP B N 1
ATOM 2541 C CA . TRP B 1 157 ? -18.328 -1.783 3.766 1 91.94 157 TRP B CA 1
ATOM 2542 C C . TRP B 1 157 ? -17.953 -2.584 5.008 1 91.94 157 TRP B C 1
ATOM 2544 O O . TRP B 1 157 ? -16.797 -2.58 5.434 1 91.94 157 TRP B O 1
ATOM 2554 N N . TYR B 1 158 ? -18.859 -3.205 5.578 1 89.62 158 TYR B N 1
ATOM 2555 C CA . TYR B 1 158 ? -18.656 -4.016 6.773 1 89.62 158 TYR B CA 1
ATOM 2556 C C . TYR B 1 158 ? -19.469 -5.297 6.719 1 89.62 158 TYR B C 1
ATOM 2558 O O . TYR B 1 158 ? -20.641 -5.273 6.348 1 89.62 158 TYR B O 1
ATOM 2566 N N . ARG B 1 159 ? -18.844 -6.367 6.98 1 80.44 159 ARG B N 1
ATOM 2567 C CA . ARG B 1 159 ? -19.562 -7.629 7.09 1 80.44 159 ARG B CA 1
ATOM 2568 C C . ARG B 1 159 ? -19.938 -7.922 8.539 1 80.44 159 ARG B C 1
ATOM 2570 O O . ARG B 1 159 ? -19.078 -8.109 9.391 1 80.44 159 ARG B O 1
ATOM 2577 N N . LYS B 1 160 ? -21.219 -7.871 8.836 1 75.12 160 LYS B N 1
ATOM 2578 C CA . LYS B 1 160 ? -21.703 -8.234 10.172 1 75.12 160 LYS B CA 1
ATOM 2579 C C . LYS B 1 160 ? -21.453 -9.711 10.461 1 75.12 160 LYS B C 1
ATOM 2581 O O . LYS B 1 160 ? -21.609 -10.555 9.578 1 75.12 160 LYS B O 1
ATOM 2586 N N . PRO B 1 161 ? -20.734 -9.93 11.633 1 66.94 161 PRO B N 1
ATOM 2587 C CA . PRO B 1 161 ? -20.578 -11.344 11.984 1 66.94 161 PRO B CA 1
ATOM 2588 C C . PRO B 1 161 ? -21.891 -12.125 11.93 1 66.94 161 PRO B C 1
ATOM 2590 O O . PRO B 1 161 ? -22.953 -11.562 12.172 1 66.94 161 PRO B O 1
ATOM 2593 N N . VAL B 1 162 ? -21.875 -13.227 11.227 1 58.44 162 VAL B N 1
ATOM 2594 C CA . VAL B 1 162 ? -23.047 -14.086 11.242 1 58.44 162 VAL B CA 1
ATOM 2595 C C . VAL B 1 162 ? -23.328 -14.547 12.672 1 58.44 162 VAL B C 1
ATOM 2597 O O . VAL B 1 162 ? -22.469 -15.148 13.32 1 58.44 162 VAL B O 1
ATOM 2600 N N . VAL B 1 163 ? -24.156 -13.766 13.484 1 53.19 163 VAL B N 1
ATOM 2601 C CA . VAL B 1 163 ? -24.609 -14.281 14.773 1 53.19 163 VAL B CA 1
ATOM 2602 C C . VAL B 1 163 ? -25.281 -15.633 14.578 1 53.19 163 VAL B C 1
ATOM 2604 O O . VAL B 1 163 ? -26.203 -15.773 13.773 1 53.19 163 VAL B O 1
ATOM 2607 N N . ASN B 1 164 ? -24.5 -16.641 14.602 1 42.56 164 ASN B N 1
ATOM 2608 C CA . ASN B 1 164 ? -25.188 -17.922 14.703 1 42.56 164 ASN B CA 1
ATOM 2609 C C . ASN B 1 164 ? -26.328 -17.875 15.719 1 42.56 164 ASN B C 1
ATOM 2611 O O . ASN B 1 164 ? -26.078 -17.641 16.906 1 42.56 164 ASN B O 1
ATOM 2615 N N . ASP B 1 165 ? -27.359 -17.297 15.352 1 42.94 165 ASP B N 1
ATOM 2616 C CA . ASP B 1 165 ? -28.5 -17.641 16.188 1 42.94 165 ASP B CA 1
ATOM 2617 C C . ASP B 1 165 ? -28.562 -19.141 16.438 1 42.94 165 ASP B C 1
ATOM 2619 O O . ASP B 1 165 ? -28.797 -19.922 15.5 1 42.94 165 ASP B O 1
ATOM 2623 N N . HIS B 1 166 ? -27.688 -19.578 17.141 1 37.25 166 HIS B N 1
ATOM 2624 C CA . HIS B 1 166 ? -28.203 -20.812 17.734 1 37.25 166 HIS B CA 1
ATOM 2625 C C . HIS B 1 166 ? -29.359 -20.516 18.672 1 37.25 166 HIS B C 1
ATOM 2627 O O . HIS B 1 166 ? -29.422 -19.453 19.281 1 37.25 166 HIS B O 1
#

pLDDT: mean 88.38, std 11.2, range [37.25, 98.06]

Sequence (332 aa):
VHYSENARLYVTASRDGDVKIWDGVSNRCVETFMRAHDGSPICSAKFTKNGKYILTSGMDCIVKLWELSTNRCLIVYTGAGATGGMENLQNASFNHNEDYVMFPDEKSGSMCCWEARNSDRKRLLALGHSVYCRTFSHSPTMPAFITGSDDHRARFWYRKPVVNDHVHYSENARLYVTASRDGDVKIWDGVSNRCVETFMRAHDGSPICSAKFTKNGKYILTSGMDCIVKLWELSTNRCLIVYTGAGATGGMENLQNASFNHNEDYVMFPDEKSGSMCCWEARNSDRKRLLALGHSVYCRTFSHSPTMPAFITGSDDHRARFWYRKPVVNDH

Radius of gyration: 19.75 Å; Cα contacts (8 Å, |Δi|>4): 878; chains: 2; bounding box: 61×50×44 Å

Solvent-accessible surface area (backbone atoms only — not comparable to full-atom values): 18066 Å² total; per-residue (Å²): 100,33,57,23,68,85,34,58,33,33,34,42,67,36,68,64,9,34,36,38,31,27,34,50,80,82,65,42,77,76,45,72,42,70,39,68,50,79,45,32,35,53,45,32,58,41,52,38,80,87,57,52,33,36,45,35,15,26,34,59,54,42,36,38,34,31,33,61,91,76,70,39,78,74,45,73,42,71,74,49,80,47,85,52,66,53,94,59,77,44,59,56,43,55,45,47,84,54,59,30,36,37,35,67,32,62,80,80,42,22,35,33,32,22,38,51,87,78,44,45,73,48,76,69,39,74,64,79,63,92,45,50,70,63,46,68,34,62,24,63,78,43,65,31,35,37,37,35,29,82,68,75,48,73,49,81,47,71,62,75,77,80,72,72,78,119,99,33,58,21,69,84,33,55,33,33,35,41,68,35,68,64,8,35,36,37,33,26,33,50,80,81,65,41,77,76,45,71,41,71,40,68,52,79,44,32,35,53,45,31,60,40,54,38,80,87,56,52,32,36,44,34,14,26,36,59,53,40,36,36,33,31,34,61,93,76,70,39,79,72,45,73,43,73,71,48,79,46,86,54,69,52,92,58,76,46,60,56,44,56,44,47,85,52,59,30,35,36,35,68,33,63,82,80,40,22,35,32,31,23,37,52,87,77,43,46,71,47,75,68,39,75,63,78,62,92,43,50,70,64,45,67,34,60,24,63,78,44,66,31,35,37,37,34,29,82,69,74,49,74,49,82,46,69,61,75,76,79,72,72,78,116

Secondary structure (DSSP, 8-state):
-EE-TTSSEEEEE-TTS-EEEEETTT--EEEEETTTTTTPPEEEEEE-TTSSEEEEEETTS-EEEEETTTTEEEEEE---S--S--SS----EE-TTSSEEEEEETTTTEEEEEETTT--B---EE---SS-EEEEEE-SSSSEEEEEETTS-EEEEE--------/-EE-TTSSEEEEE-TTS-EEEEETTT--EEEEETTTTTTSPEEEEEE-TTSSEEEEEETTS-EEEEETTTTEEEEEE---S--S--SS----EE-TTSSEEEEEETTTTEEEEEETTT--B---EE---SS-EEEEEE-SSSSEEEEEETTS-EEEEE--------

Foldseek 3Di:
DAAAPVRQKDWDFDQQQKIWIAGSPVRDTDAIDHNVPVRFGWLDWDADNVRQWIWTQGQCRKIWIAGDVVRDTDDIQDDLVDPDGHPARWDWDAAQVRQWIWTQRQPQCWIWIAGRRPNHTDDTHRPPDPHGWHDKDHDNHFQKMWTDDPVGDIDIDHDDPPPPPD/DAAAPVRQKDWDFDQQQKIWIAGRPVRDTDAIDHNVVVRFGWLDWDADNVRQWIWTQGQCRKIWIAGDVVRDTDDIQDDLPDPDGDPARWDWDAAQVRQKIWTQRQPQCWIWIAGRRPNHTDDTHRPPDPHGWHDKDHDNHFQKMWTDDPVRDIDIDHDDPPPPPD

InterPro domains:
  IPR001680 WD40 repeat [PF00400] (2-23)
  IPR001680 WD40 repeat [PF00400] (28-66)
  IPR001680 WD40 repeat [PF00400] (128-157)
  IPR001680 WD40 repeat [PS50082] (1-32)
  IPR001680 WD40 repeat [PS50082] (35-76)
  IPR001680 WD40 repeat [SM00320] (26-67)
  IPR001680 WD40 repeat [SM00320] (118-158)
  IPR015943 WD40/YVTN repeat-like-containing domain superfamily [G3DSA:2.130.10.10] (1-157)
  IPR019775 WD40 repeat, conserved site [PS00678] (54-68)
  IPR036322 WD40-repeat-containing domain superfamily [SSF50978] (2-157)
  IPR044633 Cleavage stimulation factor subunit 1-like [PTHR44133] (1-161)

Organism: Caenorhabditis japonica (NCBI:txid281687)